Protein AF-A0A7S1V640-F1 (afdb_monomer)

Sequence (266 aa):
PGSRADYLVTCQEIGEHEIRSVPTSSSSLLGGHVSLPLDTRVVSLDVTETAAADAVLAVDLPARPPHMREAPADVIDGGTIAMASQAMSINGATFGGANSTLFNLSANTTTSFVATGLDSSAHPLHIHVSHMYVADVDSPDADEAEMLLRETGLIRGSWRDTIPVASALPVTIYLNPTQFAGRYVAHCHVSQHADRGMQGIVRVDGEDIELPLAPATIERGVCVASPTGESPTVDEGDAAGTLVRSPLLTILCCFVTLLMVNVSAA

Secondary structure (DSSP, 8-state):
------EE----SSEEEEEEPPPPTTGGGGTS---S-S--EEEEEEE-SPPPTT------PPPPPGGGTS---SPEEEEEEEEETTTTEETTBPP-STT-EEEEEETT--EEEEEEESSSS-EEEEESSSPEEEEEE--SSHHHHHHHHHHHT--TT-EESEEEEBTTB-EEEEE---S--EEEEEEESSHHHHHTT-EEEEEEES---------S----------SS------------------------------EE-PPPP-

Solvent-accessible surface area (backbone atoms only — not comparable to full-atom values): 16279 Å² total; per-residue (Å²): 80,83,64,85,84,46,72,45,77,85,75,84,62,66,43,81,45,71,46,60,45,69,66,60,100,53,52,34,54,61,46,35,90,68,87,61,74,51,65,39,82,75,43,81,44,81,32,88,68,64,77,67,96,77,74,70,82,83,74,83,70,80,77,60,59,80,95,62,63,60,82,85,61,82,70,40,86,65,52,68,46,38,37,33,77,93,71,19,11,42,70,84,38,53,43,81,54,100,79,32,64,75,53,77,46,47,44,72,38,30,33,31,31,42,31,27,18,77,37,73,44,12,43,16,44,29,40,49,101,42,54,31,35,31,65,44,56,70,50,100,42,69,69,56,30,54,50,52,29,63,77,65,70,54,51,74,78,36,76,36,51,38,46,66,15,11,53,92,37,32,31,34,30,35,38,53,37,62,53,60,44,45,80,32,51,35,29,32,47,47,60,75,43,27,78,64,11,16,26,31,27,38,37,29,48,66,69,58,54,82,67,74,73,70,63,91,67,74,71,75,80,73,85,74,79,70,94,54,100,64,79,82,79,82,70,94,72,81,98,70,91,78,92,84,89,86,84,88,85,90,86,87,87,85,91,83,74,74,43,80,60,91,80,81,87,132

pLDDT: mean 76.28, std 23.78, range [25.33, 98.12]

Radius of gyration: 22.83 Å; Cα contacts (8 Å, |Δi|>4): 476; chains: 1; bounding box: 49×60×56 Å

Organism: NCBI:txid1486929

Structure (mmCIF, N/CA/C/O backbone):
data_AF-A0A7S1V640-F1
#
_entry.id   AF-A0A7S1V640-F1
#
loop_
_atom_site.group_PDB
_atom_site.id
_atom_site.type_symbol
_atom_site.label_atom_id
_atom_site.label_alt_id
_atom_site.label_comp_id
_atom_site.label_asym_id
_atom_site.label_entity_id
_atom_site.label_seq_id
_atom_site.pdbx_PDB_ins_code
_atom_site.Cartn_x
_atom_site.Cartn_y
_atom_site.Cartn_z
_atom_site.occupancy
_atom_site.B_iso_or_equiv
_atom_site.auth_seq_id
_atom_site.auth_comp_id
_atom_site.auth_asym_id
_atom_site.auth_atom_id
_atom_site.pdbx_PDB_model_num
ATOM 1 N N . PRO A 1 1 ? -8.907 2.809 0.112 1.00 82.44 1 PRO A N 1
ATOM 2 C CA . PRO A 1 1 ? -9.447 1.586 -0.533 1.00 82.44 1 PRO A CA 1
ATOM 3 C C . PRO A 1 1 ? -8.387 0.482 -0.570 1.00 82.44 1 PRO A C 1
ATOM 5 O O . PRO A 1 1 ? -7.221 0.832 -0.701 1.00 82.44 1 PRO A O 1
ATOM 8 N N . GLY A 1 2 ? -8.766 -0.797 -0.467 1.00 83.75 2 GLY A N 1
ATOM 9 C CA . GLY A 1 2 ? -7.846 -1.940 -0.628 1.00 83.75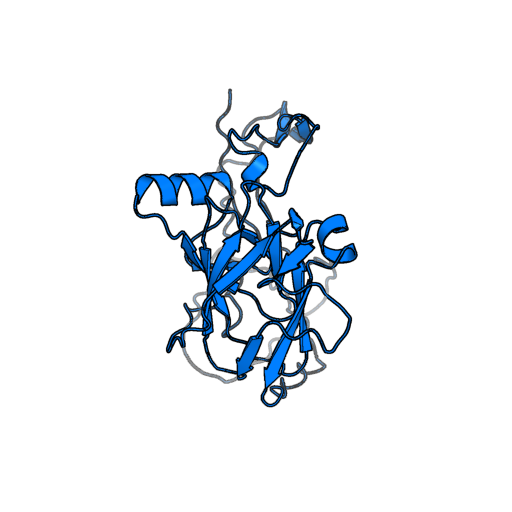 2 GLY A CA 1
ATOM 10 C C . GLY A 1 2 ? -7.201 -2.463 0.656 1.00 83.75 2 GLY A C 1
ATOM 11 O O . GLY A 1 2 ? -6.922 -3.652 0.756 1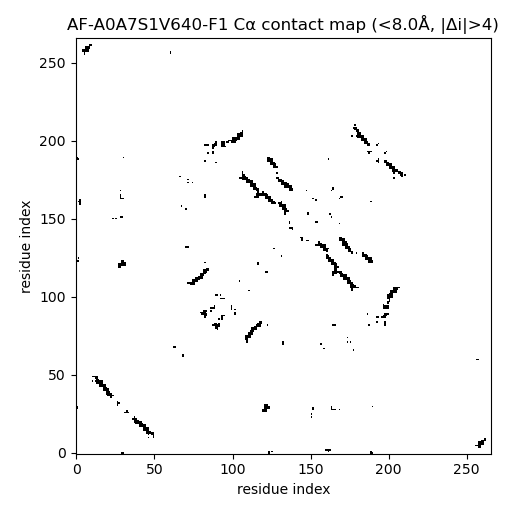.00 83.75 2 GLY A O 1
ATOM 12 N N . SER A 1 3 ? -7.045 -1.616 1.675 1.00 86.44 3 SER A N 1
ATOM 13 C CA . SER A 1 3 ? -6.532 -2.040 2.979 1.00 86.44 3 SER A CA 1
ATOM 14 C C . SER A 1 3 ? -7.506 -2.960 3.717 1.00 86.44 3 SER A C 1
ATOM 16 O O . SER A 1 3 ? -8.726 -2.878 3.556 1.00 86.44 3 SER A O 1
ATOM 18 N N . ARG A 1 4 ? -6.945 -3.818 4.570 1.00 87.94 4 ARG A N 1
ATOM 19 C CA . ARG A 1 4 ? -7.675 -4.785 5.390 1.00 87.94 4 ARG A CA 1
ATOM 20 C C . ARG A 1 4 ? -7.243 -4.628 6.841 1.00 87.94 4 ARG A C 1
ATOM 22 O O . ARG A 1 4 ? -6.079 -4.339 7.126 1.00 87.94 4 ARG A O 1
ATOM 29 N N . ALA A 1 5 ? -8.194 -4.815 7.738 1.00 84.75 5 ALA A N 1
ATOM 30 C CA . ALA A 1 5 ? -7.965 -4.883 9.164 1.00 84.75 5 ALA A CA 1
ATOM 31 C C . ALA A 1 5 ? -9.001 -5.835 9.743 1.00 84.75 5 ALA A C 1
ATOM 33 O O . ALA A 1 5 ? -10.173 -5.787 9.366 1.00 84.75 5 ALA A O 1
ATOM 34 N N . ASP A 1 6 ? -8.542 -6.688 10.641 1.00 84.44 6 ASP A N 1
ATOM 35 C CA . ASP A 1 6 ? -9.414 -7.558 11.399 1.00 84.44 6 ASP A CA 1
ATOM 36 C C . ASP A 1 6 ? -9.550 -6.969 12.804 1.00 84.44 6 ASP A C 1
ATOM 38 O O . ASP A 1 6 ? -8.556 -6.504 13.365 1.00 84.44 6 ASP A O 1
ATOM 42 N N . TYR A 1 7 ? -10.755 -6.975 13.376 1.00 82.38 7 TYR A N 1
ATOM 43 C CA . TYR A 1 7 ? -11.034 -6.313 14.652 1.00 82.38 7 TYR A CA 1
ATOM 44 C C . TYR A 1 7 ? -11.653 -7.248 15.678 1.00 82.38 7 TYR A C 1
ATOM 46 O O . TYR A 1 7 ? -12.569 -8.003 15.358 1.00 82.38 7 TYR A O 1
ATOM 54 N N . LEU A 1 8 ? -11.202 -7.132 16.926 1.00 80.19 8 LEU A N 1
ATOM 55 C CA . LEU A 1 8 ? -11.882 -7.709 18.077 1.00 80.19 8 LEU A CA 1
ATOM 56 C C . LEU A 1 8 ? -12.557 -6.584 18.837 1.00 80.19 8 LEU A C 1
ATOM 58 O O . LEU A 1 8 ? -11.914 -5.583 19.160 1.00 80.19 8 LEU A O 1
ATOM 62 N N . VAL A 1 9 ? -13.826 -6.779 19.161 1.00 80.38 9 VAL A N 1
ATOM 63 C CA . VAL A 1 9 ? -14.609 -5.803 19.911 1.00 80.38 9 VAL A CA 1
ATOM 64 C C . VAL A 1 9 ? -15.146 -6.485 21.157 1.00 80.38 9 VAL A C 1
ATOM 66 O O . VAL A 1 9 ? -15.813 -7.515 21.070 1.00 80.38 9 VAL A O 1
ATOM 69 N N . THR A 1 10 ? -14.857 -5.902 22.317 1.00 79.62 10 THR A N 1
ATOM 70 C CA . THR A 1 10 ? -15.416 -6.338 23.598 1.00 79.62 10 THR A CA 1
ATOM 71 C C . THR A 1 10 ? -16.657 -5.509 23.898 1.00 79.62 10 THR A C 1
ATOM 73 O O . THR A 1 10 ? -16.578 -4.286 23.973 1.00 79.62 10 THR A O 1
ATOM 76 N N . CYS A 1 11 ? -17.796 -6.171 24.095 1.00 82.25 11 CYS A N 1
ATOM 77 C CA . CYS A 1 11 ? -19.047 -5.521 24.477 1.00 82.25 11 CYS A CA 1
ATOM 78 C C . CYS A 1 11 ? -19.251 -5.660 25.990 1.00 82.25 11 CYS A C 1
ATOM 80 O O . CYS A 1 11 ? -19.467 -6.767 26.479 1.00 82.25 11 CYS A O 1
ATOM 82 N N . GLN A 1 12 ? -19.139 -4.558 26.735 1.00 81.50 12 GLN A N 1
ATOM 83 C CA . GLN A 1 12 ? -19.203 -4.575 28.205 1.00 81.50 12 GLN A CA 1
ATOM 84 C C . GLN A 1 12 ? -20.606 -4.314 28.768 1.00 81.50 12 GLN A C 1
ATOM 86 O O . GLN A 1 12 ? -20.851 -4.589 29.940 1.00 81.50 12 GLN A O 1
ATOM 91 N N . GLU A 1 13 ? -21.528 -3.809 27.948 1.00 85.44 13 GLU A N 1
ATOM 92 C CA . GLU A 1 13 ? -22.864 -3.394 28.375 1.00 85.44 13 GLU A CA 1
ATOM 93 C C . GLU A 1 13 ? -23.942 -4.065 27.520 1.00 85.44 13 GLU A C 1
ATOM 95 O O . GLU A 1 13 ? -23.797 -4.174 26.302 1.00 85.44 13 GLU A O 1
ATOM 100 N N . ILE A 1 14 ? -25.034 -4.497 28.157 1.00 90.94 14 ILE A N 1
ATOM 101 C CA . ILE A 1 14 ? -26.240 -4.979 27.468 1.00 90.94 14 ILE A CA 1
ATOM 102 C C . ILE A 1 14 ? -26.903 -3.796 26.758 1.00 90.94 14 ILE A C 1
ATOM 104 O O . ILE A 1 14 ? -27.063 -2.731 27.353 1.00 90.94 14 ILE A O 1
ATOM 108 N N . GLY A 1 15 ? -27.338 -3.996 25.518 1.00 91.94 15 GLY A N 1
ATOM 109 C CA . GLY A 1 15 ? -28.052 -3.000 24.728 1.00 91.94 15 GLY A CA 1
ATOM 110 C C . GLY A 1 15 ? -27.652 -2.999 23.257 1.00 91.94 15 GLY A C 1
ATOM 111 O O . GLY A 1 15 ? -26.849 -3.816 22.804 1.00 91.94 15 GLY A O 1
ATOM 112 N N . GLU A 1 16 ? -28.219 -2.051 22.513 1.00 92.44 16 GLU A N 1
ATOM 113 C CA . GLU A 1 16 ? -27.834 -1.804 21.127 1.00 92.44 16 GLU A CA 1
ATOM 114 C C . GLU A 1 16 ? -26.560 -0.956 21.069 1.00 92.44 16 GLU A C 1
ATOM 116 O O . GLU A 1 16 ? -26.507 0.161 21.581 1.00 92.44 16 GLU A O 1
ATOM 121 N N . HIS A 1 17 ? -25.555 -1.477 20.378 1.00 91.44 17 HIS A N 1
ATOM 122 C CA . HIS A 1 17 ? -24.293 -0.816 20.077 1.00 91.44 17 HIS A CA 1
ATOM 123 C C . HIS A 1 17 ? -24.110 -0.704 18.568 1.00 91.44 17 HIS A C 1
ATOM 125 O O . HIS A 1 17 ? -24.743 -1.407 17.773 1.00 91.44 17 HIS A O 1
ATOM 131 N N . GLU A 1 18 ? -23.206 0.169 18.145 1.00 90.50 18 GLU A N 1
ATOM 132 C CA . GLU A 1 18 ? -22.909 0.351 16.732 1.00 90.50 18 GLU A CA 1
ATOM 133 C C . GLU A 1 18 ? -21.428 0.594 16.467 1.00 90.50 18 GLU A C 1
ATOM 135 O O . GLU A 1 18 ? -20.729 1.260 17.227 1.00 90.50 18 GLU A O 1
ATOM 140 N N . ILE A 1 19 ? -20.964 0.080 15.332 1.00 89.00 19 ILE A N 1
ATOM 141 C CA . ILE A 1 19 ? -19.681 0.454 14.745 1.00 89.00 19 ILE A CA 1
ATOM 142 C C . ILE A 1 19 ? -19.981 1.467 13.650 1.00 89.00 19 ILE A C 1
ATOM 144 O O . ILE A 1 19 ? -20.766 1.194 12.735 1.00 89.00 19 ILE A O 1
ATOM 148 N N . ARG A 1 20 ? -19.342 2.632 13.731 1.00 86.00 20 ARG A N 1
ATOM 149 C CA . ARG A 1 20 ? -19.505 3.731 12.778 1.00 86.00 20 ARG A CA 1
ATOM 150 C C . ARG A 1 20 ? -18.220 4.021 12.027 1.00 86.00 20 ARG A C 1
ATOM 152 O O . ARG A 1 20 ? -17.126 3.894 12.571 1.00 86.00 20 ARG A O 1
ATOM 159 N N . SER A 1 21 ? -18.360 4.497 10.795 1.00 82.88 21 SER A N 1
ATOM 160 C CA . SER A 1 21 ? -17.299 5.283 10.175 1.00 82.88 21 SER A CA 1
ATOM 161 C C . SER A 1 21 ? -17.258 6.641 10.868 1.00 82.88 21 SER A C 1
ATOM 163 O O . SER A 1 21 ? -18.305 7.269 10.987 1.00 82.88 21 SER A O 1
ATOM 165 N N . VAL A 1 22 ? -16.091 7.123 11.274 1.00 74.25 22 VAL A N 1
ATOM 166 C CA . VAL A 1 22 ? -15.962 8.476 11.828 1.00 74.25 22 VAL A CA 1
ATOM 167 C C . VAL A 1 22 ? -15.677 9.496 10.726 1.00 74.25 22 VAL A C 1
ATOM 169 O O . VAL A 1 22 ? -15.010 9.151 9.743 1.00 74.25 22 VAL A O 1
ATOM 172 N N . PRO A 1 23 ? -16.138 10.749 10.874 1.00 66.25 23 PRO A N 1
ATOM 1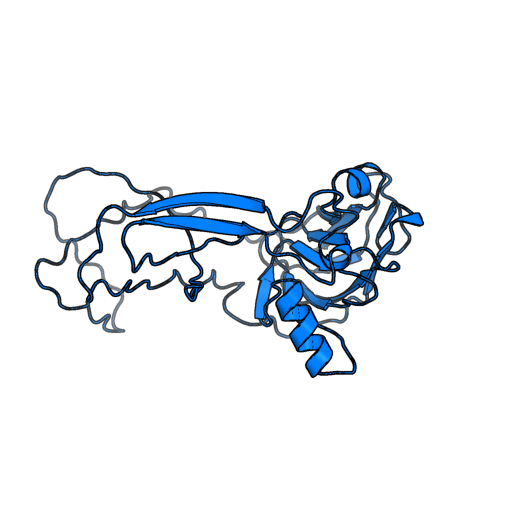73 C CA . PRO A 1 23 ? -15.698 11.830 10.009 1.00 66.25 23 PRO A CA 1
ATOM 174 C C . PRO A 1 23 ? -14.201 12.021 10.177 1.00 66.25 23 PRO A C 1
ATOM 176 O O . PRO A 1 23 ? -13.708 12.154 11.294 1.00 66.25 23 PRO A O 1
ATOM 179 N N . THR A 1 24 ? -13.479 12.056 9.061 1.00 61.69 24 THR A N 1
ATOM 180 C CA . THR A 1 24 ? -12.111 12.570 9.060 1.00 61.69 24 THR A CA 1
ATOM 181 C C . THR A 1 24 ? -12.106 14.010 8.553 1.00 61.69 24 THR A C 1
ATOM 183 O O . THR A 1 24 ? -12.763 14.339 7.559 1.00 61.69 24 THR A O 1
ATOM 186 N N . SER A 1 25 ? -11.333 14.863 9.226 1.00 56.53 25 SER A N 1
ATOM 187 C CA . SER A 1 25 ? -10.924 16.195 8.760 1.00 56.53 25 SER A CA 1
ATOM 188 C C . SER A 1 25 ? -10.223 16.150 7.400 1.00 56.53 25 SER A C 1
ATOM 190 O O . SER A 1 25 ? -10.215 17.144 6.676 1.00 56.53 25 SER A O 1
ATOM 192 N N . SER A 1 26 ? -9.674 14.994 7.031 1.00 61.50 26 SER A N 1
ATOM 193 C CA . SER A 1 26 ? -8.805 14.781 5.883 1.00 61.50 26 SER A CA 1
ATOM 194 C C . SER A 1 26 ? -9.349 13.708 4.935 1.00 61.50 26 SER A C 1
ATOM 196 O O . SER A 1 26 ? -8.642 12.806 4.499 1.00 61.50 26 SER A O 1
ATOM 198 N N . SER A 1 27 ? -10.625 13.814 4.543 1.00 60.25 27 SER A N 1
ATOM 199 C CA . SER A 1 27 ? -11.246 12.918 3.539 1.00 60.25 27 SER A CA 1
ATOM 200 C C . SER A 1 27 ? -10.427 12.766 2.244 1.00 60.25 27 SER A C 1
ATOM 202 O O . SER A 1 27 ? -10.469 11.717 1.598 1.00 60.25 27 SER A O 1
ATOM 204 N N . SER A 1 28 ? -9.627 13.777 1.892 1.00 67.31 28 SER A N 1
ATOM 205 C CA . SER A 1 28 ? -8.676 13.712 0.786 1.00 67.31 28 SER A CA 1
ATOM 206 C C . SER A 1 28 ? -7.580 12.666 1.009 1.00 67.31 28 SER A C 1
ATOM 208 O O . SER A 1 28 ? -7.240 11.974 0.057 1.00 67.31 28 SER A O 1
ATOM 210 N N . LEU A 1 29 ? -7.094 12.463 2.238 1.00 69.56 29 LEU A N 1
ATOM 211 C CA . LEU A 1 29 ? -6.040 11.499 2.587 1.00 69.56 29 LEU A CA 1
ATOM 212 C C . LEU A 1 29 ? -6.486 10.025 2.532 1.00 69.56 29 LEU A C 1
ATOM 214 O O . LEU A 1 29 ? -5.647 9.130 2.607 1.00 69.56 29 LEU A O 1
ATOM 218 N N . LEU A 1 30 ? -7.780 9.745 2.343 1.00 66.69 30 LEU A N 1
ATOM 219 C CA . LEU A 1 30 ? -8.323 8.378 2.303 1.00 66.69 30 LEU A CA 1
ATOM 220 C C . LEU A 1 30 ? -8.690 7.864 0.901 1.00 66.69 30 LEU A C 1
ATOM 222 O O . LEU A 1 30 ? -9.231 6.760 0.773 1.00 66.69 30 LEU A O 1
ATOM 226 N N . GLY A 1 31 ? -8.372 8.602 -0.164 1.00 58.25 31 GLY A N 1
ATOM 227 C CA . GLY A 1 31 ? -8.506 8.088 -1.533 1.00 58.25 31 GLY A CA 1
ATOM 228 C C . GLY A 1 31 ? -9.516 8.802 -2.427 1.00 58.25 31 GLY A C 1
ATOM 229 O O . GLY A 1 31 ? -9.936 8.220 -3.426 1.00 58.25 31 GLY A O 1
ATOM 230 N N . GLY A 1 32 ? -9.927 10.026 -2.086 1.00 58.84 32 GLY A N 1
ATOM 231 C CA . GLY A 1 32 ? -10.695 10.895 -2.982 1.00 58.84 32 GLY A CA 1
ATOM 232 C C . GLY A 1 32 ? -12.087 11.280 -2.485 1.00 58.84 32 GLY A C 1
ATOM 233 O O . GLY A 1 32 ? -12.523 10.869 -1.418 1.00 58.84 32 GLY A O 1
ATOM 234 N N . HIS A 1 33 ? -12.750 12.118 -3.290 1.00 52.66 33 HIS A N 1
ATOM 235 C CA . HIS A 1 33 ? -14.008 12.841 -3.060 1.00 52.66 33 HIS A CA 1
ATOM 236 C C . HIS A 1 33 ? -15.171 11.986 -2.529 1.00 52.66 33 HIS A C 1
ATOM 238 O O . HIS A 1 33 ? -16.115 11.670 -3.256 1.00 52.66 33 HIS A O 1
ATOM 244 N N . VAL A 1 34 ? -15.145 11.628 -1.249 1.00 50.16 34 VAL A N 1
ATOM 245 C CA . VAL A 1 34 ? -16.266 10.936 -0.624 1.00 50.16 34 VAL A CA 1
ATOM 246 C C . VAL A 1 34 ? -17.402 11.949 -0.467 1.00 50.16 34 VAL A C 1
ATOM 248 O O . VAL A 1 34 ? -17.379 12.807 0.406 1.00 50.16 34 VAL A O 1
ATOM 251 N N . SER A 1 35 ? -18.392 11.886 -1.360 1.00 48.25 35 SER A N 1
ATOM 252 C CA . SER A 1 35 ? -19.663 12.618 -1.212 1.00 48.25 35 SER A CA 1
ATOM 253 C C . SER A 1 35 ? -20.588 11.950 -0.187 1.00 48.25 35 SER A C 1
ATOM 255 O O . SER A 1 35 ? -21.662 12.469 0.107 1.00 48.25 35 SER A O 1
ATOM 257 N N . LEU A 1 36 ? -20.201 10.772 0.313 1.00 52.28 36 LEU A N 1
ATOM 258 C CA . LEU A 1 36 ? -20.892 10.094 1.399 1.00 52.28 36 LEU A CA 1
ATOM 259 C C . LEU A 1 36 ? -20.429 10.700 2.727 1.00 52.28 36 LEU A C 1
ATOM 261 O O . LEU A 1 36 ? -19.222 10.887 2.907 1.00 52.28 36 LEU A O 1
ATOM 265 N N . PRO A 1 37 ? -21.349 10.981 3.664 1.00 53.38 37 PRO A N 1
ATOM 266 C CA . PRO A 1 37 ? -20.963 11.372 5.005 1.00 53.38 37 PRO A CA 1
ATOM 267 C C . PRO A 1 37 ? -20.126 10.245 5.609 1.00 53.38 37 PRO A C 1
ATOM 269 O O . PRO A 1 37 ? -20.610 9.128 5.801 1.00 53.38 37 PRO A O 1
ATOM 272 N N . LEU A 1 38 ? -18.863 10.544 5.898 1.00 65.31 38 LEU A N 1
ATOM 273 C CA . LEU A 1 38 ? -18.073 9.785 6.853 1.00 65.31 38 LEU A CA 1
ATOM 274 C C . LEU A 1 38 ? -18.684 10.080 8.228 1.00 65.31 38 LEU A C 1
ATOM 276 O O . LEU A 1 38 ? -18.272 11.005 8.896 1.00 65.31 38 LEU A O 1
ATOM 280 N N . ASP A 1 39 ? -19.793 9.425 8.541 1.00 74.25 39 ASP A N 1
ATOM 281 C CA . ASP A 1 39 ? -20.487 9.374 9.839 1.00 74.25 39 ASP A CA 1
ATOM 282 C C . ASP A 1 39 ? -21.714 8.476 9.652 1.00 74.25 39 ASP A C 1
ATOM 284 O O . ASP A 1 39 ? -22.873 8.883 9.765 1.00 74.25 39 ASP A O 1
ATOM 288 N N . THR A 1 40 ? -21.463 7.251 9.199 1.00 81.88 40 THR A N 1
ATOM 289 C CA . THR A 1 40 ? -22.515 6.283 8.944 1.00 81.88 40 THR A CA 1
ATOM 290 C C . THR A 1 40 ? -22.315 5.054 9.801 1.00 81.88 40 THR A C 1
ATOM 292 O O . THR A 1 40 ? -21.192 4.615 10.066 1.00 81.88 40 THR A O 1
ATOM 295 N N . ARG A 1 41 ? -23.438 4.493 10.234 1.00 87.81 41 ARG A N 1
ATOM 296 C CA . ARG A 1 41 ? -23.475 3.213 10.920 1.00 87.81 41 ARG A CA 1
ATOM 297 C C . ARG A 1 41 ? -23.105 2.112 9.938 1.00 87.81 41 ARG A C 1
ATOM 299 O O . ARG A 1 41 ? -23.783 1.922 8.932 1.00 87.81 41 ARG A O 1
ATOM 306 N N . VAL A 1 42 ? -22.040 1.387 10.257 1.00 88.44 42 VAL A N 1
ATOM 307 C CA . VAL A 1 42 ? -21.514 0.279 9.455 1.00 88.44 42 VAL A CA 1
ATOM 308 C C . VAL A 1 42 ? -22.080 -1.048 9.954 1.00 88.44 42 VAL A C 1
ATOM 310 O O . VAL A 1 42 ? -22.497 -1.877 9.151 1.00 88.44 42 VAL A O 1
ATOM 313 N N . VAL A 1 43 ? -22.132 -1.236 11.276 1.00 91.00 43 VAL A N 1
ATOM 314 C CA . VAL A 1 43 ? -22.637 -2.455 11.927 1.00 91.00 43 VAL A CA 1
ATOM 315 C C . VAL A 1 43 ? -23.495 -2.068 13.130 1.00 91.00 43 VAL A C 1
ATOM 317 O O . VAL A 1 43 ? -23.144 -1.142 13.857 1.00 91.00 43 VAL A O 1
ATOM 320 N N . SER A 1 44 ? -24.597 -2.787 13.346 1.00 91.56 44 SER A N 1
ATOM 321 C CA . SER A 1 44 ? -25.374 -2.772 14.593 1.00 91.56 44 SER A CA 1
ATOM 322 C C . SER A 1 44 ? -25.141 -4.077 15.347 1.00 91.56 44 SER A C 1
ATOM 324 O O . SER A 1 44 ? -25.139 -5.144 14.733 1.00 91.56 44 SER A O 1
ATOM 326 N N . LEU A 1 45 ? -24.951 -3.985 16.658 1.00 90.50 45 LEU A N 1
ATOM 327 C CA . LEU A 1 45 ? -24.699 -5.095 17.571 1.00 90.50 45 LEU A CA 1
ATOM 328 C C . LEU A 1 45 ? -25.753 -5.039 18.680 1.00 90.50 45 LEU A C 1
ATOM 330 O O . LEU A 1 45 ? -25.828 -4.041 19.383 1.00 90.50 45 LEU A O 1
ATOM 334 N N . ASP A 1 46 ? -26.558 -6.085 18.842 1.00 92.81 46 ASP A N 1
ATOM 335 C CA . ASP A 1 46 ? -27.506 -6.194 19.959 1.00 92.81 46 ASP A CA 1
ATOM 336 C C . ASP A 1 46 ? -26.927 -7.144 21.011 1.00 92.81 46 ASP A C 1
ATOM 338 O O . ASP A 1 46 ? -26.812 -8.355 20.793 1.00 92.81 46 ASP A O 1
ATOM 342 N N . VAL A 1 47 ? -26.474 -6.575 22.125 1.00 90.75 47 VAL A N 1
ATOM 343 C CA . VAL A 1 47 ? -25.802 -7.293 23.207 1.00 90.75 47 VAL A CA 1
ATOM 344 C C . VAL A 1 47 ? -26.853 -7.640 24.245 1.00 90.75 47 VAL A C 1
ATOM 346 O O . VAL A 1 47 ? -27.319 -6.780 24.983 1.00 90.75 47 VAL A O 1
ATOM 349 N N . THR A 1 48 ? -27.236 -8.910 24.304 1.00 89.38 48 THR A N 1
ATOM 350 C CA . THR A 1 48 ? -28.351 -9.374 25.146 1.00 89.38 48 THR A CA 1
ATOM 351 C C . THR A 1 48 ? -27.909 -9.872 26.522 1.00 89.38 48 THR A C 1
ATOM 353 O O . THR A 1 48 ? -28.711 -9.909 27.454 1.00 89.38 48 THR A O 1
ATOM 356 N N . GLU A 1 49 ? -26.629 -10.206 26.672 1.00 81.50 49 GLU A N 1
ATOM 357 C CA . GLU A 1 49 ? -26.016 -10.661 27.916 1.00 81.50 49 GLU A CA 1
ATOM 358 C C . GLU A 1 49 ? -24.547 -10.226 27.986 1.00 81.50 49 GLU A C 1
ATOM 360 O O . GLU A 1 49 ? -23.886 -10.054 26.961 1.00 81.50 49 GLU A O 1
ATOM 365 N N . THR A 1 50 ? -24.027 -10.046 29.200 1.00 71.62 50 THR A N 1
ATOM 366 C CA . THR A 1 50 ? -22.599 -9.814 29.434 1.00 71.62 50 THR A CA 1
ATOM 367 C C . THR A 1 50 ? -21.916 -11.113 29.840 1.00 71.62 50 THR A C 1
ATOM 369 O O . THR A 1 50 ? -22.386 -11.841 30.717 1.00 71.62 50 THR A O 1
ATOM 372 N N . ALA A 1 51 ? -20.777 -11.408 29.212 1.00 65.50 51 ALA A N 1
ATOM 373 C CA . ALA A 1 51 ? -19.902 -12.479 29.672 1.00 65.50 51 ALA A CA 1
ATOM 374 C C . ALA A 1 51 ? -19.303 -12.129 31.049 1.00 65.50 51 ALA A C 1
ATOM 376 O O . ALA A 1 51 ? -19.141 -10.955 31.390 1.00 65.50 51 ALA A O 1
ATOM 377 N N . ALA A 1 52 ? -18.962 -13.149 31.845 1.00 61.59 52 ALA A N 1
ATOM 378 C CA . ALA A 1 52 ? -18.304 -12.959 33.138 1.00 61.59 52 ALA A CA 1
ATOM 379 C C . ALA A 1 52 ? -16.990 -12.164 32.986 1.00 61.59 52 ALA A C 1
ATOM 381 O O . ALA A 1 52 ? -16.257 -12.354 32.016 1.00 61.59 52 ALA A O 1
ATOM 382 N N . ALA A 1 53 ? -16.691 -11.307 33.971 1.00 58.59 53 ALA A N 1
ATOM 383 C CA . ALA A 1 53 ? -15.607 -10.313 33.959 1.00 58.59 53 ALA A CA 1
ATOM 384 C C . ALA A 1 53 ? -14.185 -10.864 33.697 1.00 58.59 53 ALA A C 1
ATOM 386 O O . ALA A 1 53 ? -13.282 -10.087 33.401 1.00 58.59 53 ALA A O 1
ATOM 387 N N . ASP A 1 54 ? -14.003 -12.186 33.756 1.00 56.59 54 ASP A N 1
ATOM 388 C CA . ASP A 1 54 ? -12.710 -12.867 33.636 1.00 56.59 54 ASP A CA 1
ATOM 389 C C . ASP A 1 54 ? -12.473 -13.531 32.269 1.00 56.59 54 ASP A C 1
ATOM 391 O O . ASP A 1 54 ? -11.530 -14.309 32.116 1.00 56.59 54 ASP A O 1
ATOM 395 N N . ALA A 1 55 ? -13.290 -13.241 31.249 1.00 56.59 55 ALA A N 1
ATOM 396 C CA . ALA A 1 55 ? -13.004 -13.658 29.875 1.00 56.59 55 ALA A CA 1
ATOM 397 C C . ALA A 1 55 ? -11.829 -12.844 29.297 1.00 56.59 55 ALA A C 1
ATOM 399 O O . ALA A 1 55 ? -11.988 -12.006 28.410 1.00 56.59 55 ALA A O 1
ATOM 400 N N . VAL A 1 56 ? -10.624 -13.079 29.818 1.00 60.06 56 VAL A N 1
ATOM 401 C CA . VAL A 1 56 ? -9.386 -12.615 29.200 1.00 60.06 56 VAL A CA 1
ATOM 402 C C . VAL A 1 56 ? -9.262 -13.356 27.879 1.00 60.06 56 VAL A C 1
ATOM 404 O O . VAL A 1 56 ? -9.065 -14.571 27.843 1.00 60.06 56 VAL A O 1
ATOM 407 N N . LEU A 1 57 ? -9.381 -12.621 26.777 1.00 62.44 57 LEU A N 1
ATOM 408 C CA . LEU A 1 57 ? -8.983 -13.118 25.469 1.00 62.44 57 LEU A CA 1
ATOM 409 C C . LEU A 1 57 ? -7.458 -13.274 25.471 1.00 62.44 57 LEU A C 1
ATOM 411 O O . LEU A 1 57 ? -6.721 -12.363 25.100 1.00 62.44 57 LEU A O 1
ATOM 415 N N . ALA A 1 58 ? -6.991 -14.435 25.927 1.00 60.03 58 ALA A N 1
ATOM 416 C CA . ALA A 1 58 ? -5.625 -14.894 25.733 1.00 60.03 58 ALA A CA 1
ATOM 417 C C . ALA A 1 58 ? -5.447 -15.208 24.242 1.00 60.03 58 ALA A C 1
ATOM 419 O O . ALA A 1 58 ? -5.596 -16.345 23.801 1.00 60.03 58 ALA A O 1
ATOM 420 N N . VAL A 1 59 ? -5.238 -14.167 23.437 1.00 64.94 59 VAL A N 1
ATOM 421 C CA . VAL A 1 59 ? -4.946 -14.319 22.014 1.00 64.94 59 VAL A CA 1
ATOM 422 C C . VAL A 1 59 ? -3.437 -14.304 21.852 1.00 64.94 59 VAL A C 1
ATOM 424 O O . VAL A 1 59 ? -2.830 -13.246 21.702 1.00 64.94 59 VAL A O 1
ATOM 427 N N . ASP A 1 60 ? -2.841 -15.492 21.841 1.00 72.12 60 ASP A N 1
ATOM 428 C CA . ASP A 1 60 ? -1.538 -15.667 21.211 1.00 72.12 60 ASP A CA 1
ATOM 429 C C . ASP A 1 60 ? -1.746 -15.543 19.698 1.00 72.12 60 ASP A C 1
ATOM 431 O O . ASP A 1 60 ? -2.223 -16.462 19.026 1.00 72.12 60 ASP A O 1
ATOM 435 N N . LEU A 1 61 ? -1.459 -14.357 19.155 1.00 73.56 61 LEU A N 1
ATOM 436 C CA . LEU A 1 61 ? -1.492 -14.146 17.712 1.00 73.56 61 LEU A CA 1
ATOM 437 C C . LEU A 1 61 ? -0.424 -15.029 17.050 1.00 73.56 61 LEU A C 1
ATOM 439 O O . LEU A 1 61 ? 0.692 -15.135 17.569 1.00 73.56 61 LEU A O 1
ATOM 443 N N . PRO A 1 62 ? -0.717 -15.632 15.883 1.00 78.38 62 PRO A N 1
ATOM 444 C CA . PRO A 1 62 ? 0.288 -16.393 15.164 1.00 78.38 62 PRO A CA 1
ATOM 445 C C . PRO A 1 62 ? 1.486 -15.496 14.851 1.00 78.38 62 PRO A C 1
ATOM 447 O O . PRO A 1 62 ? 1.338 -14.350 14.416 1.00 78.38 62 PRO A O 1
ATOM 450 N N . ALA A 1 63 ? 2.690 -16.032 15.052 1.00 82.31 63 ALA A N 1
ATOM 451 C CA . ALA A 1 63 ? 3.904 -15.332 14.672 1.00 82.31 63 ALA A CA 1
ATOM 452 C C . ALA A 1 63 ? 3.876 -15.019 13.169 1.00 82.31 63 ALA A C 1
ATOM 454 O O . ALA A 1 63 ? 3.457 -15.845 12.352 1.00 82.31 63 ALA A O 1
ATOM 455 N N . ARG A 1 64 ? 4.376 -13.837 12.792 1.00 84.44 64 ARG A N 1
ATOM 456 C CA . ARG A 1 64 ? 4.524 -13.473 11.378 1.00 84.44 64 ARG A CA 1
ATOM 457 C C . ARG A 1 64 ? 5.376 -14.527 10.648 1.00 84.44 64 ARG A C 1
ATOM 459 O O . ARG A 1 64 ? 6.288 -15.107 11.261 1.00 84.44 64 ARG A O 1
ATOM 466 N N . PRO A 1 65 ? 5.131 -14.763 9.345 1.00 84.44 65 PRO A N 1
ATOM 467 C CA . PRO A 1 65 ? 6.039 -15.551 8.519 1.00 84.44 65 PRO A CA 1
ATOM 468 C C . PRO A 1 65 ? 7.479 -15.035 8.661 1.00 84.44 65 PRO A C 1
ATOM 470 O O . PRO A 1 65 ? 7.648 -13.823 8.799 1.00 84.44 65 PRO A O 1
ATOM 473 N N . PRO A 1 66 ? 8.514 -15.898 8.614 1.00 83.88 66 PRO A N 1
ATOM 474 C CA . PRO A 1 66 ? 9.901 -15.492 8.861 1.00 83.88 66 PRO A CA 1
ATOM 475 C C . PRO A 1 66 ? 10.342 -14.240 8.091 1.00 83.88 66 PRO A C 1
ATOM 477 O O . PRO A 1 66 ? 10.913 -13.334 8.687 1.00 83.88 66 PRO A O 1
ATOM 480 N N . HIS A 1 67 ? 9.966 -14.133 6.813 1.00 81.25 67 HIS A N 1
ATOM 481 C CA . HIS A 1 67 ? 10.291 -12.997 5.941 1.00 81.25 67 HIS A CA 1
ATOM 482 C C . HIS A 1 67 ? 9.589 -11.669 6.306 1.00 81.25 67 HIS A C 1
ATOM 484 O O . HIS A 1 67 ? 9.843 -10.657 5.665 1.00 81.25 67 HIS A O 1
ATOM 490 N N . MET A 1 68 ? 8.706 -11.659 7.312 1.00 88.44 68 MET A N 1
ATOM 491 C CA . MET A 1 68 ? 7.974 -10.477 7.794 1.00 88.44 68 MET A CA 1
ATOM 492 C C . MET A 1 68 ? 8.105 -10.265 9.311 1.00 88.44 68 MET A C 1
ATOM 494 O O . MET A 1 68 ? 7.421 -9.408 9.883 1.00 88.44 68 MET A O 1
ATOM 498 N N . ARG A 1 69 ? 8.928 -11.060 10.006 1.00 85.88 69 ARG A N 1
ATOM 499 C CA . ARG A 1 69 ? 9.093 -10.938 11.466 1.00 85.88 69 ARG A CA 1
ATOM 500 C C . ARG A 1 69 ? 9.826 -9.666 11.854 1.00 85.88 69 ARG A C 1
ATOM 502 O O . ARG A 1 69 ? 9.420 -9.007 12.805 1.00 85.88 69 ARG A O 1
ATOM 509 N N . GLU A 1 70 ? 10.858 -9.330 11.099 1.00 85.88 70 GLU A N 1
ATOM 510 C CA . GLU A 1 70 ? 11.764 -8.230 11.403 1.00 85.88 70 GLU A CA 1
ATOM 511 C C . GLU A 1 70 ? 11.654 -7.119 10.362 1.00 85.88 70 GLU A C 1
ATOM 513 O O . GLU A 1 70 ? 11.115 -7.311 9.267 1.00 85.88 70 GLU A O 1
ATOM 518 N N . ALA A 1 71 ? 12.157 -5.942 10.732 1.00 86.44 71 ALA A N 1
ATOM 519 C CA . ALA A 1 71 ? 12.358 -4.865 9.782 1.00 86.44 71 ALA A CA 1
ATOM 520 C C . ALA A 1 71 ? 13.403 -5.305 8.743 1.00 86.44 71 ALA A C 1
ATOM 522 O O . ALA A 1 71 ? 14.461 -5.806 9.131 1.00 86.44 71 ALA A O 1
ATOM 523 N N . PRO A 1 72 ? 13.148 -5.110 7.441 1.00 88.56 72 PRO A N 1
ATOM 524 C CA . PRO A 1 72 ? 14.153 -5.363 6.420 1.00 88.56 72 PRO A CA 1
ATOM 525 C C . PRO A 1 72 ? 15.442 -4.560 6.668 1.00 88.56 72 PRO A C 1
ATOM 527 O O . PRO A 1 72 ? 15.385 -3.359 6.937 1.00 88.56 72 PRO A O 1
ATOM 530 N N . ALA A 1 73 ? 16.593 -5.228 6.566 1.00 84.94 73 ALA A N 1
ATOM 531 C CA . ALA A 1 73 ? 17.928 -4.633 6.671 1.00 84.94 73 ALA A CA 1
ATOM 532 C C . ALA A 1 73 ? 18.590 -4.485 5.286 1.00 84.94 73 ALA A C 1
ATOM 534 O O . ALA A 1 73 ? 18.009 -4.902 4.279 1.00 84.94 73 ALA A O 1
ATOM 535 N N . ASP A 1 74 ? 19.792 -3.894 5.250 1.00 87.94 74 ASP A N 1
ATOM 536 C CA . ASP A 1 74 ? 20.631 -3.730 4.048 1.00 87.94 74 ASP A CA 1
ATOM 537 C C . ASP A 1 74 ? 19.885 -3.080 2.875 1.00 87.94 74 ASP A C 1
ATOM 539 O O . ASP A 1 74 ? 19.721 -3.630 1.787 1.00 87.94 74 ASP A O 1
ATOM 543 N N . VAL A 1 75 ? 19.377 -1.883 3.154 1.00 93.69 75 VAL A N 1
ATOM 544 C CA . VAL A 1 75 ? 18.449 -1.155 2.296 1.00 93.69 75 VAL A CA 1
ATOM 545 C C . VAL A 1 75 ? 19.186 -0.442 1.160 1.00 93.69 75 VAL A C 1
A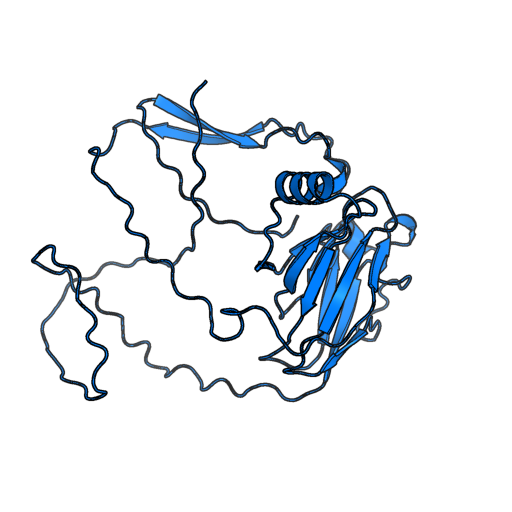TOM 547 O O . VAL A 1 75 ? 20.051 0.401 1.400 1.00 93.69 75 VAL A O 1
ATOM 550 N N . ILE A 1 76 ? 18.792 -0.728 -0.080 1.00 96.19 76 ILE A N 1
ATOM 551 C CA . ILE A 1 76 ? 19.201 0.027 -1.270 1.00 96.19 76 ILE A CA 1
ATOM 552 C C . ILE A 1 76 ? 18.169 1.123 -1.548 1.00 96.19 76 ILE A C 1
ATOM 554 O O . ILE A 1 76 ? 16.969 0.879 -1.455 1.00 96.19 76 ILE A O 1
ATOM 558 N N . ASP A 1 77 ? 18.615 2.324 -1.912 1.00 96.69 77 ASP A N 1
ATOM 559 C CA . ASP A 1 77 ? 17.710 3.395 -2.337 1.00 96.69 77 ASP A CA 1
ATOM 560 C C . ASP A 1 77 ? 17.128 3.107 -3.732 1.00 96.69 77 ASP A C 1
ATOM 562 O O . ASP A 1 77 ? 17.857 2.998 -4.720 1.00 96.69 77 ASP A O 1
ATOM 566 N N . GLY A 1 78 ? 15.806 2.961 -3.801 1.00 96.00 78 GLY A N 1
ATOM 567 C CA . GLY A 1 78 ? 15.025 2.797 -5.026 1.00 96.00 78 GLY A CA 1
ATOM 568 C C . GLY A 1 78 ? 14.423 4.103 -5.548 1.00 96.00 78 GLY A C 1
ATOM 569 O O . GLY A 1 78 ? 13.813 4.111 -6.619 1.00 96.00 78 GLY A O 1
ATOM 570 N N . GLY A 1 79 ? 14.594 5.213 -4.827 1.00 96.94 79 GLY A N 1
ATOM 571 C CA . GLY A 1 79 ? 14.073 6.523 -5.187 1.00 96.94 79 GLY A CA 1
ATOM 572 C C . GLY A 1 79 ? 12.601 6.704 -4.818 1.00 96.94 79 GLY A C 1
ATOM 573 O O . GLY A 1 79 ? 12.167 6.402 -3.708 1.00 96.94 79 GLY A O 1
ATOM 574 N N . THR A 1 80 ? 11.818 7.259 -5.743 1.00 97.69 80 THR A N 1
ATOM 575 C CA . THR A 1 80 ? 10.456 7.731 -5.459 1.00 97.69 80 THR A CA 1
ATOM 576 C C . THR A 1 80 ? 9.412 6.990 -6.288 1.00 97.69 80 THR A C 1
ATOM 578 O O . THR A 1 80 ? 9.592 6.757 -7.486 1.00 97.69 80 THR A O 1
ATOM 581 N N . ILE A 1 81 ? 8.283 6.674 -5.654 1.00 98.00 81 ILE A N 1
ATOM 582 C CA . ILE A 1 81 ? 7.048 6.241 -6.311 1.00 98.00 81 ILE A CA 1
ATOM 583 C C . ILE A 1 81 ? 6.053 7.400 -6.215 1.00 98.00 81 ILE A C 1
ATOM 585 O O . ILE A 1 81 ? 5.442 7.618 -5.175 1.00 98.00 81 ILE A O 1
ATOM 589 N N . ALA A 1 82 ? 5.910 8.164 -7.294 1.00 97.38 82 ALA A N 1
ATOM 590 C CA . ALA A 1 82 ? 5.059 9.346 -7.366 1.00 97.38 82 ALA A CA 1
ATOM 591 C C . ALA A 1 82 ? 3.770 9.056 -8.147 1.00 97.38 82 ALA A C 1
ATOM 593 O O . ALA A 1 82 ? 3.821 8.675 -9.318 1.00 97.38 82 ALA A O 1
ATOM 594 N N . MET A 1 83 ? 2.609 9.273 -7.531 1.00 96.56 83 MET A N 1
ATOM 595 C CA . MET A 1 83 ? 1.295 9.046 -8.148 1.00 96.56 83 MET A CA 1
ATOM 596 C C . MET A 1 83 ? 0.602 10.371 -8.470 1.00 96.56 83 MET A C 1
ATOM 598 O O . MET A 1 83 ? 0.638 11.300 -7.666 1.00 96.56 83 MET A O 1
ATOM 602 N N . ALA A 1 84 ? -0.027 10.476 -9.644 1.00 94.25 84 ALA A N 1
ATOM 603 C CA . ALA A 1 84 ? -0.642 11.728 -10.091 1.00 94.25 84 ALA A CA 1
ATOM 604 C C . ALA A 1 84 ? -1.969 11.507 -10.822 1.00 94.25 84 ALA A C 1
ATOM 606 O O . ALA A 1 84 ? -2.003 10.912 -11.903 1.00 94.25 84 ALA A O 1
ATOM 607 N N . SER A 1 85 ? -3.058 12.050 -10.276 1.00 90.06 85 SER A N 1
ATOM 608 C CA . SER A 1 85 ? -4.415 11.957 -10.834 1.00 90.06 85 SER A CA 1
ATOM 609 C C . SER A 1 85 ? -4.576 12.674 -12.170 1.00 90.06 85 SER A C 1
ATOM 611 O O . SER A 1 85 ? -5.247 12.155 -13.056 1.00 90.06 85 SER A O 1
ATOM 613 N N . GLN A 1 86 ? -3.938 13.833 -12.362 1.00 90.19 86 GLN A N 1
ATOM 614 C CA . GLN A 1 86 ? -4.076 14.602 -13.607 1.00 90.19 86 GLN A CA 1
ATOM 615 C C . GLN A 1 86 ? -3.560 13.832 -14.829 1.00 90.19 86 GLN A C 1
ATOM 617 O O . GLN A 1 86 ? -4.171 13.882 -15.893 1.00 90.19 86 GLN A O 1
ATOM 622 N N . ALA A 1 87 ? -2.455 13.104 -14.663 1.00 92.38 87 ALA A N 1
ATOM 623 C CA . ALA A 1 87 ? -1.850 12.291 -15.714 1.00 92.38 87 ALA A CA 1
ATOM 624 C C . ALA A 1 87 ? -2.298 10.818 -15.676 1.00 92.38 87 ALA A C 1
ATOM 626 O O . ALA A 1 87 ? -1.934 10.054 -16.567 1.00 92.38 87 ALA A O 1
ATOM 627 N N . MET A 1 88 ? -3.075 10.416 -14.658 1.00 95.19 88 MET A N 1
ATOM 628 C CA . MET A 1 88 ? -3.424 9.017 -14.374 1.00 95.19 88 MET A CA 1
ATOM 629 C C . MET A 1 88 ? -2.189 8.113 -14.484 1.00 95.19 88 MET A C 1
ATOM 631 O O . MET A 1 88 ? -2.158 7.167 -15.265 1.00 95.19 88 MET A O 1
ATOM 635 N N . SER A 1 89 ? -1.134 8.466 -13.748 1.00 96.69 89 SER A N 1
ATOM 636 C CA . SER A 1 89 ? 0.210 7.912 -13.951 1.00 96.69 89 SER A CA 1
ATOM 637 C C . SER A 1 89 ? 0.915 7.580 -12.644 1.00 96.69 89 SER A C 1
ATOM 639 O O . SER A 1 89 ? 0.653 8.218 -11.620 1.00 96.69 89 SER A O 1
ATOM 641 N N . ILE A 1 90 ? 1.884 6.669 -12.719 1.00 97.75 90 ILE A N 1
ATOM 642 C CA . ILE A 1 90 ? 2.895 6.444 -11.680 1.00 97.75 90 ILE A CA 1
ATOM 643 C C . ILE A 1 90 ? 4.260 6.800 -12.276 1.00 97.75 90 ILE A C 1
ATOM 645 O O . ILE A 1 90 ? 4.566 6.409 -13.400 1.00 97.75 90 ILE A O 1
ATOM 649 N N . ASN A 1 91 ? 5.066 7.581 -11.557 1.00 96.56 91 ASN A N 1
ATOM 650 C CA . ASN A 1 91 ? 6.362 8.101 -12.013 1.00 96.56 91 ASN A CA 1
ATOM 651 C C . ASN A 1 91 ? 6.283 8.818 -13.375 1.00 96.56 91 ASN A C 1
ATOM 653 O O . ASN A 1 91 ? 7.188 8.730 -14.200 1.00 96.56 91 ASN A O 1
ATOM 657 N N . GLY A 1 92 ? 5.167 9.511 -13.627 1.00 95.00 92 GLY A N 1
ATOM 658 C CA . GLY A 1 92 ? 4.901 10.213 -14.887 1.00 95.00 92 GLY A CA 1
ATOM 659 C C . GLY A 1 92 ? 4.566 9.306 -16.078 1.00 95.00 92 GLY A C 1
ATOM 660 O O . GLY A 1 92 ? 4.307 9.819 -17.164 1.00 95.00 92 GLY A O 1
ATOM 661 N N . ALA A 1 93 ? 4.535 7.982 -15.896 1.00 94.50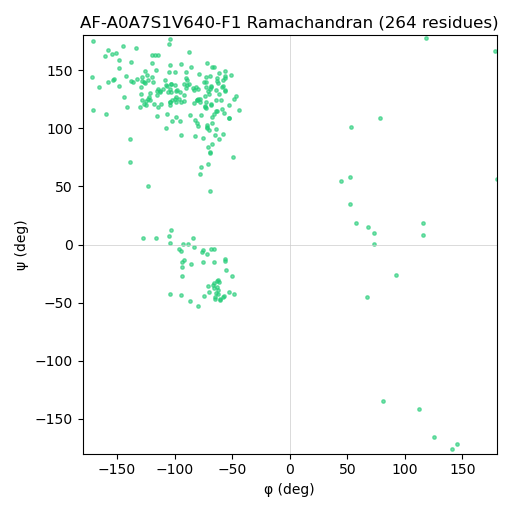 93 ALA A N 1
ATOM 662 C CA . ALA A 1 93 ? 4.180 7.021 -16.932 1.00 94.50 93 ALA A CA 1
ATOM 663 C C . ALA A 1 93 ? 2.750 6.494 -16.747 1.00 94.50 93 ALA A C 1
ATOM 665 O O . ALA A 1 93 ? 2.350 6.067 -15.661 1.00 94.50 93 ALA A O 1
ATOM 666 N N . THR A 1 94 ? 1.983 6.504 -17.834 1.00 96.50 94 THR A N 1
ATOM 667 C CA . THR A 1 94 ? 0.670 5.856 -17.920 1.00 96.50 94 THR A CA 1
ATOM 668 C C . THR A 1 94 ? 0.845 4.423 -18.411 1.00 96.50 94 THR A C 1
ATOM 670 O O . THR A 1 94 ? 1.681 4.139 -19.275 1.00 96.50 94 THR A O 1
ATOM 673 N N . PHE A 1 95 ? 0.040 3.506 -17.888 1.00 97.44 95 PHE A N 1
ATOM 674 C CA . PHE A 1 95 ? 0.079 2.112 -18.300 1.00 97.44 95 PHE A CA 1
ATOM 675 C C . PHE A 1 95 ? -0.314 1.916 -19.765 1.00 97.44 95 PHE A C 1
ATOM 677 O O . PHE A 1 95 ? -1.413 2.271 -20.185 1.00 97.44 95 PHE A O 1
ATOM 684 N N . GLY A 1 96 ? 0.573 1.274 -20.522 1.00 93.56 96 GLY A N 1
ATOM 685 C CA . GLY A 1 96 ? 0.359 0.860 -21.909 1.00 93.56 96 GLY A CA 1
ATOM 686 C C . GLY A 1 96 ? 0.387 -0.658 -22.104 1.00 93.56 96 GLY A C 1
ATOM 687 O O . GLY A 1 96 ? 0.352 -1.125 -23.240 1.00 93.56 96 GLY A O 1
ATOM 688 N N . GLY A 1 97 ? 0.480 -1.437 -21.021 1.00 92.69 97 GLY A N 1
ATOM 689 C CA . GLY A 1 97 ? 0.528 -2.898 -21.048 1.00 92.69 97 GLY A CA 1
ATOM 690 C C . GLY A 1 97 ? 1.739 -3.476 -20.318 1.00 92.69 97 GLY A C 1
ATOM 691 O O . GLY A 1 97 ? 2.444 -2.801 -19.575 1.00 92.69 97 GLY A O 1
ATOM 692 N N . ALA A 1 98 ? 2.010 -4.759 -20.555 1.00 89.75 98 ALA A N 1
ATOM 693 C CA . ALA A 1 98 ? 2.954 -5.550 -19.759 1.00 89.75 98 ALA A CA 1
ATOM 694 C C . ALA A 1 98 ? 4.440 -5.128 -19.841 1.00 89.75 98 ALA A C 1
ATOM 696 O O . ALA A 1 98 ? 5.268 -5.726 -19.156 1.00 89.75 98 ALA A O 1
ATOM 697 N N . ASN A 1 99 ? 4.771 -4.134 -20.672 1.00 91.25 99 ASN A N 1
ATOM 698 C CA . ASN A 1 99 ? 6.112 -3.553 -20.803 1.00 91.25 99 ASN A CA 1
ATOM 699 C C . ASN A 1 99 ? 6.243 -2.180 -20.114 1.00 91.25 99 ASN A C 1
ATOM 701 O O . ASN A 1 99 ? 7.307 -1.569 -20.177 1.00 91.25 99 ASN A O 1
ATOM 705 N N . SER A 1 100 ? 5.184 -1.675 -19.473 1.00 95.00 100 SER A N 1
ATOM 706 C CA . SER A 1 100 ? 5.199 -0.421 -18.710 1.00 95.00 100 SER A CA 1
ATOM 707 C C . SER A 1 100 ? 5.867 -0.613 -17.345 1.00 95.00 100 SER A C 1
ATOM 709 O O . SER A 1 100 ? 5.206 -0.557 -16.309 1.00 95.00 100 SER A O 1
ATOM 711 N N . THR A 1 101 ? 7.170 -0.895 -17.348 1.00 96.62 101 THR A N 1
ATOM 712 C CA . THR A 1 101 ? 7.962 -1.077 -16.126 1.00 96.62 101 THR A CA 1
ATOM 713 C C . THR A 1 101 ? 8.154 0.251 -15.397 1.00 96.62 101 THR A C 1
ATOM 715 O O . THR A 1 101 ? 8.591 1.227 -16.000 1.00 96.62 101 THR A O 1
ATOM 718 N N . LEU A 1 102 ? 7.859 0.269 -14.098 1.00 96.25 102 LEU A N 1
ATOM 719 C CA . LEU A 1 102 ? 8.070 1.413 -13.208 1.00 96.25 102 LEU A CA 1
ATOM 720 C C . LEU A 1 102 ? 9.484 1.412 -12.629 1.00 96.25 102 LEU A C 1
ATOM 722 O O . LEU A 1 102 ? 10.167 2.431 -12.650 1.00 96.25 102 LEU A O 1
ATOM 726 N N . PHE A 1 103 ? 9.909 0.261 -12.111 1.00 95.81 103 PHE A N 1
ATOM 727 C CA . PHE A 1 103 ? 11.224 0.040 -11.519 1.00 95.81 103 PHE A CA 1
ATOM 728 C C . PHE A 1 103 ? 11.540 -1.459 -11.478 1.00 95.81 103 PHE A C 1
ATOM 730 O O . PHE A 1 103 ? 10.651 -2.308 -11.623 1.00 95.81 103 PHE A O 1
ATOM 737 N N . ASN A 1 104 ? 12.826 -1.768 -11.308 1.00 96.25 104 ASN A N 1
ATOM 738 C CA . ASN A 1 104 ? 13.322 -3.131 -11.168 1.00 96.25 104 ASN A CA 1
ATOM 739 C C . ASN A 1 104 ? 13.762 -3.360 -9.720 1.00 96.25 104 ASN A C 1
ATOM 741 O O . ASN A 1 104 ? 14.356 -2.475 -9.109 1.00 96.25 104 ASN A O 1
ATOM 745 N N . LEU A 1 105 ? 13.491 -4.549 -9.202 1.00 95.94 105 LEU A N 1
ATOM 746 C CA . LEU A 1 105 ? 13.957 -5.051 -7.917 1.00 95.94 105 LEU A CA 1
ATOM 747 C C . LEU A 1 105 ? 14.782 -6.313 -8.159 1.00 95.94 105 LEU A C 1
ATOM 749 O O . LEU A 1 105 ? 14.590 -7.010 -9.154 1.00 95.94 105 LEU A O 1
ATOM 753 N N . SER A 1 106 ? 15.670 -6.628 -7.225 1.00 94.25 106 SER A N 1
ATOM 754 C CA . SER A 1 106 ? 16.329 -7.933 -7.170 1.00 94.25 106 SER A CA 1
ATOM 755 C C . SER A 1 106 ? 15.690 -8.772 -6.069 1.00 94.25 106 SER A C 1
ATOM 757 O O . SER A 1 106 ? 15.398 -8.255 -4.989 1.00 94.25 106 SER A O 1
ATOM 759 N N . ALA A 1 107 ? 15.457 -10.057 -6.332 1.00 91.69 107 ALA A N 1
ATOM 760 C CA . ALA A 1 107 ? 14.968 -10.983 -5.318 1.00 91.69 107 ALA A CA 1
ATOM 761 C C . ALA A 1 107 ? 15.909 -11.005 -4.097 1.00 91.69 107 ALA A C 1
ATOM 763 O O . ALA A 1 107 ? 17.127 -10.860 -4.235 1.00 91.69 107 ALA A O 1
ATOM 764 N N . ASN A 1 108 ? 15.342 -11.174 -2.900 1.00 89.19 108 ASN A N 1
ATOM 765 C CA . ASN A 1 108 ? 16.050 -11.181 -1.611 1.00 89.19 108 ASN A CA 1
ATOM 766 C C . ASN A 1 108 ? 16.859 -9.908 -1.306 1.00 89.19 108 ASN A C 1
ATOM 768 O O . ASN A 1 108 ? 17.749 -9.924 -0.458 1.00 89.19 108 ASN A O 1
ATOM 772 N N . THR A 1 109 ? 16.559 -8.806 -1.991 1.00 92.50 109 THR A N 1
ATOM 773 C CA . THR A 1 109 ? 17.207 -7.513 -1.775 1.00 92.50 109 THR A CA 1
ATOM 774 C C . THR A 1 109 ? 16.182 -6.520 -1.257 1.00 92.50 109 THR A C 1
ATOM 776 O O . THR A 1 109 ? 15.119 -6.342 -1.853 1.00 92.50 109 THR A O 1
ATOM 779 N N . THR A 1 110 ? 16.507 -5.848 -0.156 1.00 95.50 110 THR A N 1
ATOM 780 C CA . THR A 1 110 ? 15.659 -4.791 0.391 1.00 95.50 110 THR A CA 1
ATOM 781 C C . THR A 1 110 ? 15.870 -3.498 -0.388 1.00 95.50 110 THR A C 1
ATOM 783 O O . THR A 1 110 ? 16.987 -2.995 -0.490 1.00 95.50 110 THR A O 1
ATOM 786 N N . THR A 1 111 ? 14.795 -2.920 -0.918 1.00 97.25 111 THR A N 1
ATOM 787 C CA . THR A 1 111 ? 14.814 -1.612 -1.585 1.00 97.25 111 THR A CA 1
ATOM 788 C C . THR A 1 111 ? 13.859 -0.649 -0.887 1.00 97.25 111 THR A C 1
ATOM 790 O O . THR A 1 111 ? 12.703 -0.998 -0.639 1.00 97.25 111 THR A O 1
ATOM 793 N N . SER A 1 112 ? 14.342 0.551 -0.565 1.00 97.50 112 SER A N 1
ATOM 794 C CA . SER A 1 112 ? 13.535 1.642 -0.021 1.00 97.50 112 SER A CA 1
ATOM 795 C C . SER A 1 112 ? 12.946 2.497 -1.124 1.00 97.50 112 SER A C 1
ATOM 797 O O . SER A 1 112 ? 13.616 2.793 -2.110 1.00 97.50 112 SER A O 1
ATOM 799 N N . PHE A 1 113 ? 11.710 2.932 -0.924 1.00 98.12 113 PHE A N 1
ATOM 800 C CA . PHE A 1 113 ? 11.080 3.950 -1.740 1.00 98.12 113 PHE A CA 1
ATOM 801 C C . PHE A 1 113 ? 10.410 4.985 -0.853 1.00 98.12 113 PHE A C 1
ATOM 803 O O . PHE A 1 113 ? 9.746 4.636 0.121 1.00 98.12 113 PHE A O 1
ATOM 810 N N . VAL A 1 114 ? 10.488 6.243 -1.269 1.00 97.94 114 VAL A N 1
ATOM 811 C CA . VAL A 1 114 ? 9.556 7.272 -0.805 1.00 97.94 114 VAL A CA 1
ATOM 812 C C . VAL A 1 114 ? 8.332 7.225 -1.712 1.00 97.94 114 VAL A C 1
ATOM 814 O O . VAL A 1 114 ? 8.411 7.542 -2.902 1.00 97.94 114 VAL A O 1
ATOM 817 N N . ALA A 1 115 ? 7.193 6.796 -1.182 1.00 97.69 115 ALA A N 1
ATOM 818 C CA . ALA A 1 115 ? 5.933 6.739 -1.909 1.00 97.69 115 ALA A CA 1
ATOM 819 C C . ALA A 1 115 ? 5.107 8.002 -1.618 1.00 97.69 115 ALA A C 1
ATOM 821 O O . ALA A 1 115 ? 4.860 8.336 -0.464 1.00 97.69 115 ALA A O 1
ATOM 822 N N . THR A 1 116 ? 4.692 8.731 -2.654 1.00 96.19 116 THR A N 1
ATOM 823 C CA . THR A 1 116 ? 4.051 10.046 -2.505 1.00 96.19 116 THR A CA 1
ATOM 824 C C . THR A 1 116 ? 3.026 10.332 -3.606 1.00 96.19 116 THR A C 1
ATOM 826 O O . THR A 1 116 ? 3.049 9.739 -4.688 1.00 96.19 116 THR A O 1
ATOM 829 N N . GLY A 1 117 ? 2.110 11.261 -3.334 1.00 93.81 117 GLY A N 1
ATOM 830 C CA . GLY A 1 117 ? 1.200 11.825 -4.330 1.00 93.81 117 GLY A CA 1
ATOM 831 C C . GLY A 1 117 ? 1.692 13.183 -4.836 1.00 93.81 117 GLY A C 1
ATOM 832 O O . GLY A 1 117 ? 2.284 13.955 -4.092 1.00 93.81 117 GLY A O 1
ATOM 833 N N . LEU A 1 118 ? 1.407 13.512 -6.094 1.00 93.25 118 LEU A N 1
ATOM 834 C CA . LEU A 1 118 ? 1.658 14.849 -6.659 1.00 93.25 118 LEU A CA 1
ATOM 835 C C . LEU A 1 118 ? 0.445 15.782 -6.550 1.00 93.25 118 LEU A C 1
ATOM 837 O O . LEU A 1 118 ? 0.487 16.927 -6.998 1.00 93.25 118 LEU A O 1
ATOM 841 N N . ASP A 1 119 ? -0.643 15.291 -5.969 1.00 88.81 119 ASP A N 1
ATOM 842 C CA . ASP A 1 119 ? -1.850 16.050 -5.688 1.00 88.81 119 ASP A CA 1
ATOM 843 C C . ASP A 1 119 ? -2.344 15.783 -4.260 1.00 88.81 119 ASP A C 1
ATOM 845 O O . ASP A 1 119 ? -1.835 14.915 -3.545 1.00 88.81 119 ASP A O 1
ATOM 849 N N . SER A 1 120 ? -3.304 16.599 -3.823 1.00 82.62 120 SER A N 1
ATOM 850 C CA . SER A 1 120 ? -3.814 16.587 -2.450 1.00 82.62 120 SER A CA 1
ATOM 851 C C . SER A 1 120 ? -4.734 15.407 -2.145 1.00 82.62 120 SER A C 1
ATOM 853 O O . SER A 1 120 ? -5.021 15.146 -0.976 1.00 82.62 120 SER A O 1
ATOM 855 N N . SER A 1 121 ? -5.225 14.712 -3.174 1.00 83.44 121 SER A N 1
ATOM 856 C CA . SER A 1 121 ? -6.016 13.501 -2.995 1.00 83.44 121 SER A CA 1
ATOM 857 C C . SER A 1 121 ? -5.078 12.317 -2.831 1.00 83.44 121 SER A C 1
ATOM 859 O O . SER A 1 121 ? -4.119 12.158 -3.578 1.00 83.44 121 SER A O 1
ATOM 861 N N . ALA A 1 122 ? -5.361 11.460 -1.860 1.00 86.56 122 ALA A N 1
ATOM 862 C CA . ALA A 1 122 ? -4.596 10.249 -1.695 1.00 86.56 122 ALA A CA 1
ATOM 863 C C . ALA A 1 122 ? -4.861 9.276 -2.841 1.00 86.56 122 ALA A C 1
ATOM 865 O O . ALA A 1 122 ? -5.981 9.123 -3.333 1.00 86.56 122 ALA A O 1
ATOM 866 N N . HIS A 1 123 ? -3.813 8.557 -3.199 1.00 92.50 123 HIS A N 1
ATOM 867 C CA . HIS A 1 123 ? -3.825 7.415 -4.088 1.00 92.50 123 HIS A CA 1
ATOM 868 C C . HIS A 1 123 ? -3.415 6.222 -3.238 1.00 92.50 123 HIS A C 1
ATOM 870 O O . HIS A 1 123 ? -2.279 6.178 -2.782 1.00 92.50 123 HIS A O 1
ATOM 876 N N . PRO A 1 124 ? -4.310 5.269 -2.942 1.00 94.38 124 PRO A N 1
ATOM 877 C CA . PRO A 1 124 ? -3.899 4.072 -2.229 1.00 94.38 124 PRO A CA 1
ATOM 878 C C . PRO A 1 124 ? -2.987 3.253 -3.147 1.00 94.38 124 PRO A C 1
ATOM 880 O O . PRO A 1 124 ? -3.466 2.651 -4.106 1.00 94.38 124 PRO A O 1
ATOM 883 N N . LEU A 1 125 ? -1.681 3.273 -2.903 1.00 96.75 125 LEU A N 1
ATOM 884 C CA . LEU A 1 125 ? -0.701 2.486 -3.637 1.00 96.75 125 LEU A CA 1
ATOM 885 C C . LEU A 1 125 ? -0.824 1.032 -3.198 1.00 96.75 125 LEU A C 1
ATOM 887 O O . LEU A 1 125 ? -0.598 0.728 -2.029 1.00 96.75 125 LEU A O 1
ATOM 891 N N . HIS A 1 126 ? -1.156 0.151 -4.134 1.00 97.50 126 HIS A N 1
ATOM 892 C CA . HIS A 1 126 ? -1.169 -1.292 -3.940 1.00 97.50 126 HIS A CA 1
ATOM 893 C C . HIS A 1 126 ? -0.100 -1.950 -4.810 1.00 97.50 126 HIS A C 1
ATOM 895 O O . HIS A 1 126 ? 0.002 -1.638 -5.999 1.00 97.50 126 HIS A O 1
ATOM 901 N N . ILE A 1 127 ? 0.677 -2.864 -4.230 1.00 97.44 127 ILE A N 1
ATOM 902 C CA . ILE A 1 127 ? 1.695 -3.648 -4.938 1.00 97.44 127 ILE A CA 1
ATOM 903 C C . ILE A 1 127 ? 1.372 -5.128 -4.759 1.00 97.44 127 ILE A C 1
ATOM 905 O O . ILE A 1 127 ? 1.185 -5.612 -3.645 1.00 97.44 127 ILE A O 1
ATOM 909 N N . HIS A 1 128 ? 1.285 -5.849 -5.874 1.00 96.31 128 HIS A N 1
ATOM 910 C CA . HIS A 1 128 ? 1.002 -7.280 -5.871 1.00 96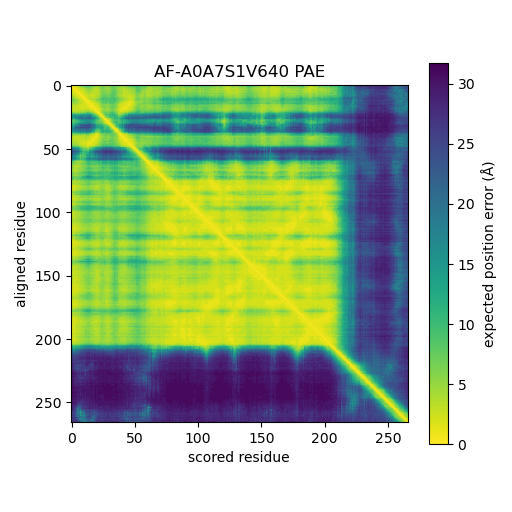.31 128 HIS A CA 1
ATOM 911 C C . HIS A 1 128 ? 2.203 -8.076 -5.350 1.00 96.31 128 HIS A C 1
ATOM 913 O O . HIS A 1 128 ? 3.351 -7.661 -5.503 1.00 96.31 128 HIS A O 1
ATOM 919 N N . VAL A 1 129 ? 1.923 -9.279 -4.835 1.00 94.25 129 VAL A N 1
ATOM 920 C CA . VAL A 1 129 ? 2.883 -10.333 -4.440 1.00 94.25 129 VAL A CA 1
ATOM 921 C C . VAL A 1 129 ? 3.771 -10.001 -3.234 1.00 94.25 129 VAL A C 1
ATOM 923 O O . VAL A 1 129 ? 3.907 -10.838 -2.345 1.00 94.25 129 VAL A O 1
ATOM 926 N N . SER A 1 130 ? 4.352 -8.805 -3.166 1.00 90.50 130 SER A N 1
ATOM 927 C CA . SER A 1 130 ? 5.208 -8.368 -2.062 1.00 90.50 130 SER A CA 1
ATOM 928 C C . SER A 1 130 ? 4.477 -7.395 -1.148 1.00 90.50 130 SER A C 1
ATOM 930 O O . SER A 1 130 ? 3.896 -6.414 -1.605 1.00 90.50 130 SER A O 1
ATOM 932 N N . HIS A 1 131 ? 4.589 -7.614 0.159 1.00 94.38 131 HIS A N 1
ATOM 933 C CA . HIS A 1 131 ? 4.153 -6.637 1.149 1.00 94.38 131 HIS A CA 1
ATOM 934 C C . HIS A 1 131 ? 5.200 -5.525 1.291 1.00 94.38 131 HIS A C 1
ATOM 936 O O . HIS A 1 131 ? 6.403 -5.769 1.181 1.00 94.38 131 HIS A O 1
AT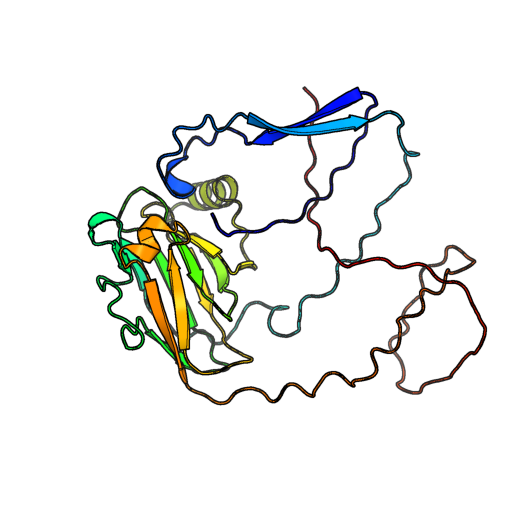OM 942 N N . MET A 1 132 ? 4.730 -4.314 1.559 1.00 96.25 132 MET A N 1
ATOM 943 C CA . MET A 1 132 ? 5.525 -3.142 1.908 1.00 96.25 132 MET A CA 1
ATOM 944 C C . MET A 1 132 ? 5.665 -3.068 3.426 1.00 96.25 132 MET A C 1
ATOM 946 O O . MET A 1 132 ? 4.667 -3.107 4.146 1.00 96.25 132 MET A O 1
ATOM 950 N N . TYR A 1 133 ? 6.888 -2.937 3.922 1.00 96.88 133 TYR A N 1
ATOM 951 C CA . TYR A 1 133 ? 7.137 -2.569 5.310 1.00 96.88 133 TYR A CA 1
ATOM 952 C C . TYR A 1 133 ? 7.061 -1.045 5.438 1.00 96.88 133 TYR A C 1
ATOM 954 O O . TYR A 1 133 ? 7.795 -0.339 4.750 1.00 96.88 133 TYR A O 1
ATOM 962 N N . VAL A 1 134 ? 6.178 -0.533 6.295 1.00 96.75 134 VAL A N 1
ATOM 963 C CA . VAL A 1 134 ? 6.026 0.909 6.547 1.00 96.75 134 VAL A CA 1
ATOM 964 C C . VAL A 1 134 ? 7.129 1.353 7.502 1.00 96.75 134 VAL A C 1
ATOM 966 O O . VAL A 1 134 ? 7.046 1.089 8.704 1.00 96.75 134 VAL A O 1
ATOM 969 N N . ALA A 1 135 ? 8.166 1.997 6.972 1.00 95.44 135 ALA A N 1
ATOM 970 C CA . ALA A 1 135 ? 9.299 2.450 7.768 1.00 95.44 135 ALA A CA 1
ATOM 971 C C . ALA A 1 135 ? 8.966 3.754 8.497 1.00 95.44 135 ALA A C 1
ATOM 973 O O . ALA A 1 135 ? 9.087 3.809 9.721 1.00 95.44 135 ALA A O 1
ATOM 974 N N . ASP A 1 136 ? 8.495 4.763 7.762 1.00 93.94 136 ASP A N 1
ATOM 975 C CA . ASP A 1 136 ? 8.145 6.063 8.334 1.00 93.94 136 ASP A CA 1
ATOM 976 C C . ASP A 1 136 ? 7.148 6.846 7.464 1.00 93.94 136 ASP A C 1
ATOM 978 O O . ASP A 1 136 ? 6.890 6.494 6.312 1.00 93.94 136 ASP A O 1
ATOM 982 N N . VAL A 1 137 ? 6.589 7.911 8.036 1.00 94.12 137 VAL A N 1
ATOM 983 C CA . VAL A 1 137 ? 5.904 8.991 7.317 1.00 94.12 137 VAL A CA 1
ATOM 984 C C . VAL A 1 137 ? 6.848 10.184 7.301 1.00 94.12 137 VAL A C 1
ATOM 986 O O . VAL A 1 137 ? 7.221 10.691 8.359 1.00 94.12 137 VAL A O 1
ATOM 989 N N . ASP A 1 138 ? 7.228 10.632 6.108 1.00 89.62 138 ASP A N 1
ATOM 990 C CA . ASP A 1 138 ? 8.239 11.673 5.959 1.00 89.62 138 ASP A CA 1
ATOM 991 C C . ASP A 1 138 ? 7.590 13.050 6.159 1.00 89.62 138 ASP A C 1
ATOM 993 O O . ASP A 1 138 ? 7.069 13.657 5.221 1.00 89.62 138 ASP A O 1
ATOM 997 N N . SER A 1 139 ? 7.630 13.554 7.394 1.00 88.38 139 SER A N 1
ATOM 998 C CA . SER A 1 139 ? 7.321 14.951 7.716 1.00 88.38 139 SER A CA 1
ATOM 999 C C . SER A 1 139 ? 8.504 15.608 8.439 1.00 88.38 139 SER A C 1
ATOM 1001 O O . SER A 1 139 ? 9.146 14.968 9.276 1.00 88.38 139 SER A O 1
ATOM 1003 N N . PRO A 1 140 ? 8.815 16.889 8.147 1.00 86.06 140 PRO A N 1
ATOM 1004 C CA . PRO A 1 140 ? 9.769 17.658 8.943 1.00 86.06 140 PRO A CA 1
ATOM 1005 C C . PRO A 1 140 ? 9.283 17.919 10.381 1.00 86.06 140 PRO A C 1
ATOM 1007 O O . PRO A 1 140 ? 10.093 18.313 11.220 1.00 86.06 140 PRO A O 1
ATOM 1010 N N . ASP A 1 141 ? 7.991 17.723 10.661 1.00 91.50 141 ASP A N 1
ATOM 1011 C CA . ASP A 1 141 ? 7.372 17.859 11.976 1.00 91.50 141 ASP A CA 1
ATOM 1012 C C . ASP A 1 141 ? 6.913 16.484 12.499 1.00 91.50 141 ASP A C 1
ATOM 1014 O O . ASP A 1 141 ? 6.101 15.785 11.889 1.00 91.50 141 ASP A O 1
ATOM 1018 N N . ALA A 1 142 ? 7.442 16.086 13.657 1.00 89.62 142 ALA A N 1
ATOM 1019 C CA . ALA A 1 142 ? 7.127 14.800 14.268 1.00 89.62 142 ALA A CA 1
ATOM 1020 C C . ALA A 1 142 ? 5.662 14.705 14.729 1.00 89.62 142 ALA A C 1
ATOM 1022 O O . ALA A 1 142 ? 5.065 13.632 14.621 1.00 89.62 142 ALA A O 1
ATOM 1023 N N . ASP A 1 143 ? 5.071 15.806 15.201 1.00 91.94 143 ASP A N 1
ATOM 1024 C CA . ASP A 1 143 ? 3.674 15.820 15.647 1.00 91.94 143 ASP A CA 1
ATOM 1025 C C . ASP A 1 143 ? 2.727 15.690 14.446 1.00 91.94 143 ASP A C 1
ATOM 1027 O O . ASP A 1 143 ? 1.709 14.995 14.515 1.00 91.94 143 ASP A O 1
ATOM 1031 N N . GLU A 1 144 ? 3.095 16.290 13.310 1.00 89.75 144 GLU A N 1
ATOM 1032 C CA . GLU A 1 144 ? 2.382 16.112 12.046 1.00 89.75 144 GLU A CA 1
ATOM 1033 C C . GLU A 1 144 ? 2.474 14.662 11.554 1.00 89.75 144 GLU A C 1
ATOM 1035 O O . GLU A 1 144 ? 1.451 14.081 11.189 1.00 89.75 144 GLU A O 1
ATOM 1040 N N . ALA A 1 145 ? 3.659 14.042 11.594 1.00 90.06 145 ALA A N 1
ATOM 1041 C CA . ALA A 1 145 ? 3.819 12.635 11.221 1.00 90.06 145 ALA A CA 1
ATOM 1042 C C . ALA A 1 145 ? 2.921 11.711 12.065 1.00 90.06 145 ALA A C 1
ATOM 1044 O O . ALA A 1 145 ? 2.248 10.832 11.525 1.00 90.06 145 ALA A O 1
ATOM 1045 N N . GLU A 1 146 ? 2.863 11.924 13.383 1.00 90.56 146 GLU A N 1
ATOM 1046 C CA . GLU A 1 146 ? 1.987 11.164 14.285 1.00 90.56 146 GLU A CA 1
ATOM 1047 C C . GLU A 1 146 ? 0.502 11.383 13.987 1.00 90.56 146 GLU A C 1
ATOM 1049 O O . GLU A 1 146 ? -0.290 10.435 13.990 1.00 90.56 146 GLU A O 1
ATOM 1054 N N . MET A 1 147 ? 0.107 12.625 13.709 1.00 88.38 147 MET A N 1
ATOM 1055 C CA . MET A 1 147 ? -1.258 12.949 13.306 1.00 88.38 147 MET A CA 1
ATOM 1056 C C . MET A 1 147 ? -1.632 12.223 12.008 1.00 88.38 147 MET A C 1
ATOM 1058 O O . MET A 1 147 ? -2.669 11.565 11.951 1.00 88.38 147 MET A O 1
ATOM 1062 N N . LEU A 1 148 ? -0.767 12.269 10.995 1.00 88.38 148 LEU A N 1
ATOM 1063 C CA . LEU A 1 148 ? -0.970 11.611 9.705 1.00 88.38 148 LEU A CA 1
ATOM 1064 C C . LEU A 1 148 ? -1.063 10.085 9.834 1.00 88.38 148 LEU A C 1
ATOM 1066 O O . LEU A 1 148 ? -1.948 9.470 9.235 1.00 88.38 148 LEU A O 1
ATOM 1070 N N . LEU A 1 149 ? -0.205 9.461 10.648 1.00 89.31 149 LEU A N 1
ATOM 1071 C CA . LEU A 1 149 ? -0.289 8.030 10.963 1.00 89.31 149 LEU A CA 1
ATOM 1072 C C . LEU A 1 149 ? -1.651 7.673 11.578 1.00 89.31 149 LEU A C 1
ATOM 1074 O O . LEU A 1 149 ? -2.290 6.708 11.154 1.00 89.31 149 LEU A O 1
ATOM 1078 N N . ARG A 1 150 ? -2.136 8.481 12.530 1.00 86.25 150 ARG A N 1
ATOM 1079 C CA . ARG A 1 150 ? -3.445 8.280 13.175 1.00 86.25 150 ARG A CA 1
ATOM 1080 C C . ARG A 1 150 ? -4.608 8.444 12.206 1.00 86.25 150 ARG A C 1
ATOM 1082 O O . ARG A 1 150 ? -5.493 7.594 12.194 1.00 86.25 150 ARG A O 1
ATOM 1089 N N . GLU A 1 151 ? -4.610 9.502 11.399 1.00 82.50 151 GLU A N 1
ATOM 1090 C CA . GLU A 1 151 ? -5.696 9.779 10.450 1.00 82.50 151 GLU A CA 1
ATOM 1091 C C . GLU A 1 151 ? -5.790 8.723 9.342 1.00 82.50 151 GLU A C 1
ATOM 1093 O O . GLU A 1 151 ? -6.880 8.400 8.871 1.00 82.50 151 GLU A O 1
ATOM 1098 N N . THR A 1 152 ? -4.653 8.161 8.935 1.00 82.94 152 THR A N 1
ATOM 1099 C CA . THR A 1 152 ? -4.575 7.178 7.844 1.00 82.94 152 THR A CA 1
ATOM 110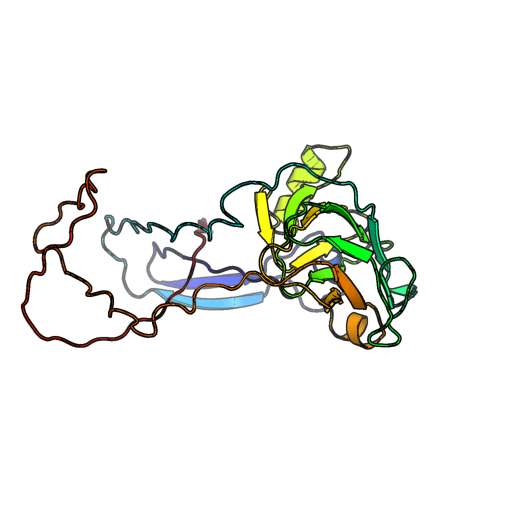0 C C . THR A 1 152 ? -4.681 5.730 8.321 1.00 82.94 152 THR A C 1
ATOM 1102 O O . THR A 1 152 ? -4.863 4.825 7.505 1.00 82.94 152 THR A O 1
ATOM 1105 N N . GLY A 1 153 ? -4.555 5.487 9.629 1.00 85.50 153 GLY A N 1
ATOM 1106 C CA . GLY A 1 153 ? -4.474 4.142 10.203 1.00 85.50 153 GLY A CA 1
ATOM 1107 C C . GLY A 1 153 ? -3.182 3.396 9.841 1.00 85.50 153 GLY A C 1
ATOM 1108 O O . GLY A 1 153 ? -3.101 2.169 9.998 1.00 85.50 153 GLY A O 1
ATOM 1109 N N . LEU A 1 154 ? -2.172 4.107 9.333 1.00 89.81 154 LEU A N 1
ATOM 1110 C CA . LEU A 1 154 ? -0.841 3.559 9.117 1.00 89.81 154 LEU A CA 1
ATOM 1111 C C . LEU A 1 154 ? -0.129 3.366 10.457 1.00 89.81 154 LEU A C 1
ATOM 1113 O O . LEU A 1 154 ? -0.286 4.134 11.400 1.00 89.81 154 LEU A O 1
ATOM 1117 N N . ILE A 1 155 ? 0.666 2.301 10.537 1.00 91.38 155 ILE A N 1
ATOM 1118 C CA . ILE A 1 155 ? 1.412 1.943 11.744 1.00 91.38 155 ILE A CA 1
ATOM 1119 C C . ILE A 1 155 ? 2.865 1.736 11.328 1.00 91.38 155 ILE A C 1
ATOM 1121 O O . ILE A 1 155 ? 3.135 0.909 10.448 1.00 91.38 155 ILE A O 1
ATOM 1125 N N . ARG A 1 156 ? 3.799 2.456 11.957 1.00 93.75 156 ARG A N 1
ATOM 1126 C CA . ARG A 1 156 ? 5.237 2.231 11.751 1.00 93.75 156 ARG A CA 1
ATOM 1127 C C . ARG A 1 156 ? 5.606 0.796 12.120 1.00 93.75 156 ARG A C 1
ATOM 1129 O O . ARG A 1 156 ? 5.141 0.257 13.122 1.00 93.75 156 ARG A O 1
ATOM 1136 N N . GLY A 1 157 ? 6.413 0.157 11.286 1.00 93.38 157 GLY A N 1
ATOM 1137 C CA . GLY A 1 157 ? 6.805 -1.241 11.440 1.00 93.38 157 GLY A CA 1
ATOM 1138 C C . GLY A 1 157 ? 5.719 -2.272 11.118 1.00 93.38 157 GLY A C 1
ATOM 1139 O O . GLY A 1 157 ? 5.883 -3.471 11.385 1.00 93.38 157 GLY A O 1
ATOM 1140 N N . SER A 1 158 ? 4.597 -1.828 10.545 1.00 92.69 158 SER A N 1
ATOM 1141 C CA . SER A 1 158 ? 3.592 -2.733 9.990 1.00 92.69 158 SER A CA 1
ATOM 1142 C C . SER A 1 158 ? 3.922 -3.120 8.555 1.00 92.69 158 SER A C 1
ATOM 1144 O O . SER A 1 158 ? 4.553 -2.372 7.811 1.00 92.69 158 SER A O 1
ATOM 1146 N N . TRP A 1 159 ? 3.451 -4.300 8.167 1.00 94.00 159 TRP A N 1
ATOM 1147 C CA . TRP A 1 159 ? 3.478 -4.749 6.786 1.00 94.00 159 TRP A CA 1
ATOM 1148 C C . TRP A 1 159 ? 2.117 -4.520 6.143 1.00 94.00 159 TRP A C 1
ATOM 1150 O O . TRP A 1 159 ? 1.088 -4.870 6.725 1.00 94.00 159 TRP A O 1
ATOM 1160 N N . ARG A 1 160 ? 2.109 -3.937 4.947 1.00 95.00 160 ARG A N 1
ATOM 1161 C CA . ARG A 1 160 ? 0.907 -3.551 4.207 1.00 95.00 160 ARG A CA 1
ATOM 1162 C C . ARG A 1 160 ? 1.052 -3.937 2.743 1.00 95.00 160 ARG A C 1
ATOM 1164 O O . ARG A 1 160 ? 2.108 -3.755 2.158 1.00 95.00 160 ARG A O 1
ATOM 1171 N N . ASP A 1 161 ? -0.013 -4.433 2.131 1.00 95.88 161 ASP A N 1
ATOM 1172 C CA . ASP A 1 161 ? -0.086 -4.564 0.669 1.00 95.88 161 ASP A CA 1
ATOM 1173 C C . ASP A 1 161 ? -0.568 -3.267 -0.002 1.00 95.88 161 ASP A C 1
ATOM 1175 O O . ASP A 1 161 ? -0.392 -3.087 -1.205 1.00 95.88 161 ASP A O 1
ATOM 1179 N N . THR A 1 162 ? -1.170 -2.367 0.782 1.00 95.75 162 THR A N 1
ATOM 1180 C CA . THR A 1 162 ? -1.809 -1.138 0.323 1.00 95.75 162 THR A CA 1
ATOM 1181 C C . THR A 1 162 ? -1.594 -0.028 1.343 1.00 95.75 162 THR A C 1
ATOM 1183 O O . THR A 1 162 ? -1.947 -0.192 2.515 1.00 95.75 162 THR A O 1
ATOM 1186 N N . ILE A 1 163 ? -1.070 1.111 0.897 1.00 94.81 163 ILE A N 1
ATOM 1187 C CA . ILE A 1 163 ? -0.843 2.304 1.724 1.00 94.81 163 ILE A CA 1
ATOM 1188 C C . ILE A 1 163 ? -1.467 3.539 1.059 1.00 94.81 163 ILE A C 1
ATOM 1190 O O . ILE A 1 163 ? -1.399 3.659 -0.164 1.00 94.81 163 ILE A O 1
ATOM 1194 N N . PRO A 1 164 ? -2.086 4.467 1.804 1.00 92.25 164 PRO A N 1
ATOM 1195 C CA . PRO A 1 164 ? -2.433 5.770 1.251 1.00 92.25 164 PRO A CA 1
ATOM 1196 C C . PRO A 1 164 ? -1.154 6.571 0.981 1.00 92.25 164 PRO A C 1
ATOM 1198 O O . PRO A 1 164 ? -0.274 6.619 1.835 1.00 92.25 164 PRO A O 1
ATOM 1201 N N . VAL A 1 165 ? -1.064 7.216 -0.185 1.00 91.62 165 VAL A N 1
ATOM 1202 C CA . VAL A 1 165 ? -0.022 8.214 -0.469 1.00 91.62 165 VAL A CA 1
ATOM 1203 C C . VAL A 1 165 ? -0.652 9.485 -1.010 1.00 91.62 165 VAL A C 1
ATOM 1205 O O . VAL A 1 165 ? -1.538 9.426 -1.857 1.00 91.62 165 VAL A O 1
ATOM 1208 N N . ALA A 1 166 ? -0.212 10.640 -0.529 1.00 91.00 166 ALA A N 1
ATOM 1209 C CA . ALA A 1 166 ? -0.686 11.952 -0.968 1.00 91.00 166 ALA A CA 1
ATOM 1210 C C . ALA A 1 166 ? 0.477 12.948 -0.935 1.00 91.00 166 ALA A C 1
ATOM 1212 O O . ALA A 1 166 ? 1.531 12.643 -0.378 1.00 91.00 166 ALA A O 1
ATOM 1213 N N . SER A 1 167 ? 0.299 14.153 -1.478 1.00 90.81 167 SER A N 1
ATOM 1214 C CA . SER A 1 167 ? 1.344 15.185 -1.390 1.00 90.81 167 SER A CA 1
ATOM 1215 C C . SER A 1 167 ? 1.676 15.581 0.052 1.00 90.81 167 SER A C 1
ATOM 1217 O O . SER A 1 167 ? 2.814 15.916 0.349 1.00 90.81 167 SER A O 1
ATOM 1219 N N . ALA A 1 168 ? 0.682 15.531 0.945 1.00 88.19 168 ALA A N 1
ATOM 1220 C CA . ALA A 1 168 ? 0.841 15.778 2.380 1.00 88.19 168 ALA A CA 1
ATOM 1221 C C . ALA A 1 168 ? 1.197 14.510 3.179 1.00 88.19 168 ALA A C 1
ATOM 1223 O O . ALA A 1 168 ? 1.308 14.568 4.394 1.00 88.19 168 ALA A O 1
ATOM 1224 N N . LEU A 1 169 ? 1.331 13.359 2.513 1.00 90.44 169 LEU A N 1
ATOM 1225 C CA . LEU A 1 169 ? 1.634 12.076 3.142 1.00 90.44 169 LEU A CA 1
ATOM 1226 C C . LEU A 1 169 ? 2.653 11.300 2.291 1.00 90.44 169 LEU A C 1
ATOM 1228 O O . LEU A 1 169 ? 2.277 10.332 1.617 1.00 90.44 169 LEU A O 1
ATOM 1232 N N . PRO A 1 170 ? 3.925 11.732 2.252 1.00 94.50 170 PRO A N 1
ATOM 1233 C CA . PRO A 1 170 ? 5.004 10.890 1.763 1.00 94.50 170 PRO A CA 1
ATOM 1234 C C . PRO A 1 170 ? 5.295 9.790 2.795 1.00 94.50 170 PRO A C 1
ATOM 1236 O O . PRO A 1 170 ? 5.338 10.044 3.999 1.00 94.50 170 PRO A O 1
ATOM 1239 N N . VAL A 1 171 ? 5.457 8.556 2.329 1.00 96.69 171 VAL A N 1
ATOM 1240 C CA . VAL A 1 171 ? 5.676 7.382 3.181 1.00 96.69 171 VAL A CA 1
ATOM 1241 C C . VAL A 1 171 ? 6.934 6.666 2.716 1.00 96.69 171 VAL A C 1
ATOM 1243 O O . VAL A 1 171 ? 6.985 6.196 1.576 1.00 96.69 171 VAL A O 1
ATOM 1246 N N . THR A 1 172 ? 7.918 6.522 3.599 1.00 97.69 172 THR A N 1
ATOM 1247 C CA . THR A 1 172 ? 9.068 5.655 3.344 1.00 97.69 172 THR A CA 1
ATOM 1248 C C . THR A 1 172 ? 8.659 4.201 3.567 1.00 97.69 172 THR A C 1
ATOM 1250 O O . THR A 1 172 ? 8.211 3.808 4.651 1.00 97.69 172 THR A O 1
ATOM 1253 N N . ILE A 1 173 ? 8.832 3.379 2.535 1.00 97.69 173 ILE A N 1
ATOM 1254 C CA . ILE A 1 173 ? 8.528 1.949 2.553 1.00 97.69 173 ILE A CA 1
ATOM 1255 C C . ILE A 1 173 ? 9.716 1.105 2.133 1.00 97.69 173 ILE A C 1
ATOM 1257 O O . ILE A 1 173 ? 10.493 1.505 1.270 1.00 97.69 173 ILE A O 1
ATOM 1261 N N . TYR A 1 174 ? 9.802 -0.109 2.674 1.00 97.50 174 TYR A N 1
ATOM 1262 C CA . TYR A 1 174 ? 10.746 -1.121 2.210 1.00 97.50 174 TYR A CA 1
ATOM 1263 C C . TYR A 1 174 ? 10.016 -2.256 1.498 1.00 97.50 174 TYR A C 1
ATOM 1265 O O . TYR A 1 174 ? 9.018 -2.788 1.992 1.00 97.50 174 TYR A O 1
ATOM 1273 N N . LEU A 1 175 ? 10.544 -2.647 0.344 1.00 95.50 175 LEU A N 1
ATOM 1274 C CA . LEU A 1 175 ? 10.140 -3.827 -0.409 1.00 95.50 175 LEU A CA 1
ATOM 1275 C C . LEU A 1 175 ? 11.283 -4.837 -0.391 1.00 95.50 175 LEU A C 1
ATOM 1277 O O . LEU A 1 175 ? 12.423 -4.487 -0.682 1.00 95.50 175 LEU A O 1
ATOM 1281 N N . ASN A 1 176 ? 10.970 -6.091 -0.078 1.00 93.62 176 ASN A N 1
ATOM 1282 C CA . ASN A 1 176 ? 11.916 -7.197 -0.183 1.00 93.62 176 ASN A CA 1
ATOM 1283 C C . ASN A 1 176 ? 11.189 -8.422 -0.766 1.00 93.62 176 ASN A C 1
ATOM 1285 O O . ASN A 1 176 ? 10.568 -9.189 -0.022 1.00 93.62 176 ASN A O 1
ATOM 1289 N N . PRO A 1 177 ? 11.196 -8.587 -2.101 1.00 92.06 177 PRO A N 1
ATOM 1290 C CA . PRO A 1 177 ? 10.594 -9.745 -2.739 1.00 92.06 177 PRO A CA 1
ATOM 1291 C C . PRO A 1 177 ? 11.459 -10.978 -2.462 1.00 92.06 177 PRO A C 1
ATOM 1293 O O . PRO A 1 177 ? 12.488 -11.189 -3.098 1.00 92.06 177 PRO A O 1
ATOM 1296 N N . THR A 1 178 ? 11.045 -11.786 -1.489 1.00 87.75 178 THR A N 1
ATOM 1297 C CA . THR A 1 178 ? 11.820 -12.954 -1.043 1.00 87.75 178 THR A CA 1
ATOM 1298 C C . THR A 1 178 ? 11.414 -14.250 -1.731 1.00 87.75 178 THR A C 1
ATOM 1300 O O . THR A 1 178 ? 12.233 -15.145 -1.834 1.00 87.75 178 THR A O 1
ATOM 1303 N N . GLN A 1 179 ? 10.169 -14.385 -2.197 1.00 85.25 179 GLN A N 1
ATOM 1304 C CA . GLN A 1 179 ? 9.640 -15.691 -2.619 1.00 85.25 179 GLN A CA 1
ATOM 1305 C C . GLN A 1 179 ? 9.559 -15.884 -4.129 1.00 85.25 179 GLN A C 1
ATOM 1307 O O . GLN A 1 179 ? 9.878 -16.963 -4.618 1.00 85.25 179 GLN A O 1
ATOM 1312 N N . PHE A 1 180 ? 9.111 -14.860 -4.851 1.00 90.31 180 PHE A N 1
ATOM 1313 C CA . PHE A 1 180 ? 8.822 -14.959 -6.275 1.00 90.31 180 PHE A CA 1
ATOM 1314 C C . PHE A 1 180 ? 9.628 -13.914 -7.051 1.00 90.31 180 PHE A C 1
ATOM 1316 O O . PHE A 1 180 ? 9.893 -12.810 -6.565 1.00 90.31 180 PHE A O 1
ATOM 1323 N N . ALA A 1 181 ? 10.025 -14.272 -8.260 1.00 93.44 181 ALA A N 1
ATOM 1324 C CA . ALA A 1 181 ? 10.553 -13.389 -9.280 1.00 93.44 181 ALA A CA 1
ATOM 1325 C C . ALA A 1 181 ? 9.481 -13.150 -10.359 1.00 93.44 181 ALA A C 1
ATOM 1327 O O . ALA A 1 181 ? 8.407 -13.756 -10.376 1.00 93.44 181 ALA A O 1
ATOM 1328 N N . GLY A 1 182 ? 9.753 -12.234 -11.288 1.00 93.94 182 GLY A N 1
ATOM 1329 C CA . GLY A 1 182 ? 8.878 -11.963 -12.426 1.00 93.94 182 GLY A CA 1
ATOM 1330 C C . GLY A 1 182 ? 8.226 -10.585 -12.388 1.00 93.94 182 GLY A C 1
ATOM 1331 O O . GLY A 1 182 ? 8.874 -9.584 -12.102 1.00 93.94 182 GLY A O 1
ATOM 1332 N N . ARG A 1 183 ? 6.960 -10.499 -12.806 1.00 95.50 183 ARG A N 1
ATOM 1333 C CA . ARG A 1 183 ? 6.266 -9.221 -13.031 1.00 95.50 183 ARG A CA 1
ATOM 1334 C C . ARG A 1 183 ? 5.123 -9.057 -12.049 1.00 95.50 183 ARG A C 1
ATOM 1336 O O . ARG A 1 183 ? 4.169 -9.831 -12.098 1.00 95.50 183 ARG A O 1
ATOM 1343 N N . TYR A 1 184 ? 5.194 -8.022 -11.225 1.00 96.62 184 TYR A N 1
ATOM 1344 C CA . TYR A 1 184 ? 4.115 -7.623 -10.327 1.00 96.62 184 TYR A CA 1
ATOM 1345 C C . TYR A 1 184 ? 3.418 -6.395 -10.878 1.00 96.62 184 TYR A C 1
ATOM 1347 O O . TYR A 1 184 ? 4.022 -5.601 -11.599 1.00 96.62 184 TYR A O 1
ATOM 1355 N N . VAL A 1 185 ? 2.154 -6.220 -10.517 1.00 97.19 185 VAL A N 1
ATOM 1356 C CA . VAL A 1 185 ? 1.437 -4.979 -10.794 1.00 97.19 185 VAL A CA 1
ATOM 1357 C C . VAL A 1 185 ? 1.528 -4.088 -9.562 1.00 97.19 185 VAL A C 1
ATOM 1359 O O . VAL A 1 185 ? 1.258 -4.533 -8.448 1.00 97.19 185 VAL A O 1
ATOM 1362 N N . ALA A 1 186 ? 1.891 -2.828 -9.770 1.00 97.81 186 ALA A N 1
ATOM 1363 C CA . ALA A 1 186 ? 1.695 -1.760 -8.801 1.00 97.81 186 ALA A CA 1
ATOM 1364 C C . ALA A 1 186 ? 0.663 -0.785 -9.365 1.00 97.81 186 ALA A C 1
ATOM 1366 O O . ALA A 1 186 ? 0.758 -0.396 -10.531 1.00 97.81 186 ALA A O 1
ATOM 1367 N N . HIS A 1 187 ? -0.343 -0.410 -8.581 1.00 97.62 187 HIS A N 1
ATOM 1368 C CA . HIS A 1 187 ? -1.415 0.455 -9.061 1.00 97.62 187 HIS A CA 1
ATOM 1369 C C . HIS A 1 187 ? -2.095 1.247 -7.951 1.00 97.62 187 HIS A C 1
ATOM 1371 O O . HIS A 1 187 ? -1.995 0.930 -6.768 1.00 97.62 187 HIS A O 1
ATOM 1377 N N . CYS A 1 188 ? -2.836 2.277 -8.353 1.00 96.31 188 CYS A N 1
ATOM 1378 C CA . CYS A 1 188 ? -3.790 2.926 -7.465 1.00 96.31 188 CYS A CA 1
ATOM 1379 C C . CYS A 1 188 ? -4.962 1.988 -7.183 1.00 96.31 188 CYS A C 1
ATOM 1381 O O . CYS A 1 188 ? -5.537 1.402 -8.097 1.00 96.31 188 CYS A O 1
ATOM 1383 N N . HIS A 1 189 ? -5.366 1.860 -5.927 1.00 94.62 189 HIS A N 1
ATOM 1384 C CA . HIS A 1 189 ? -6.507 1.036 -5.540 1.00 94.62 189 HIS A CA 1
ATOM 1385 C C . HIS A 1 189 ? -7.854 1.778 -5.683 1.00 94.62 189 HIS A C 1
ATOM 1387 O O . HIS A 1 189 ? -8.911 1.255 -5.321 1.00 94.62 189 HIS A O 1
ATOM 1393 N N . VAL A 1 190 ? -7.848 2.995 -6.237 1.00 91.56 190 VAL A N 1
ATOM 1394 C CA . VAL A 1 190 ? -9.039 3.596 -6.849 1.00 91.56 190 VAL A CA 1
ATOM 1395 C C . VAL A 1 190 ? -9.164 3.011 -8.252 1.00 91.56 190 VAL A C 1
ATOM 1397 O O . VAL A 1 190 ? -8.413 3.390 -9.152 1.00 91.56 190 VAL A O 1
ATOM 1400 N N . SER A 1 191 ? -10.104 2.083 -8.446 1.00 91.56 191 SER A N 1
ATOM 1401 C CA . SER A 1 191 ? -10.238 1.319 -9.696 1.00 91.56 191 SER A CA 1
ATOM 1402 C C . SER A 1 191 ? -10.310 2.217 -10.931 1.00 91.56 191 SER A C 1
ATOM 1404 O O . SER A 1 191 ? -9.621 1.964 -11.910 1.00 91.56 191 SER A O 1
ATOM 1406 N N . GLN A 1 192 ? -11.043 3.333 -10.862 1.00 92.25 192 GLN A N 1
ATOM 1407 C CA . GLN A 1 192 ? -11.145 4.271 -11.983 1.00 92.25 192 GLN A CA 1
ATOM 1408 C C . GLN A 1 192 ? -9.800 4.920 -12.344 1.00 92.25 192 GLN A C 1
ATOM 1410 O O . GLN A 1 192 ? -9.587 5.253 -13.508 1.00 92.25 192 GLN A O 1
ATOM 1415 N N . HIS A 1 193 ? -8.903 5.129 -11.375 1.00 94.81 193 HIS A N 1
ATOM 1416 C CA . HIS A 1 193 ? -7.559 5.649 -11.639 1.00 94.81 193 HIS A CA 1
ATOM 1417 C C . HIS A 1 193 ? -6.681 4.565 -12.276 1.00 94.81 193 HIS A C 1
ATOM 1419 O O . HIS A 1 193 ? -6.011 4.839 -13.272 1.00 94.81 193 HIS A O 1
ATOM 1425 N N . ALA A 1 194 ? -6.720 3.331 -11.758 1.00 95.06 194 ALA A N 1
ATOM 1426 C CA . ALA A 1 194 ? -5.983 2.201 -12.330 1.00 95.06 194 ALA A CA 1
ATOM 1427 C C . ALA A 1 194 ? -6.408 1.899 -13.776 1.00 95.06 194 ALA A C 1
ATOM 1429 O O . ALA A 1 194 ? -5.553 1.814 -14.660 1.00 95.06 194 ALA A O 1
ATOM 1430 N N . ASP A 1 195 ? -7.717 1.835 -14.038 1.00 95.50 195 ASP A N 1
ATOM 1431 C CA . ASP A 1 195 ? -8.288 1.558 -15.364 1.00 95.50 195 ASP A CA 1
ATOM 1432 C C . ASP A 1 195 ? -7.916 2.629 -16.397 1.00 95.50 195 ASP A C 1
ATOM 1434 O O . ASP A 1 195 ? -7.764 2.340 -17.582 1.00 95.50 195 ASP A O 1
ATOM 1438 N N . ARG A 1 196 ? -7.735 3.879 -15.950 1.00 96.00 196 ARG A N 1
ATOM 1439 C CA . ARG A 1 196 ? -7.278 4.999 -16.790 1.00 96.00 196 ARG A CA 1
ATOM 1440 C C . ARG A 1 196 ? -5.761 5.063 -16.956 1.00 96.00 196 ARG A C 1
ATOM 1442 O O . ARG A 1 196 ? -5.278 5.916 -17.694 1.00 96.00 196 ARG A O 1
ATOM 1449 N N . GLY A 1 197 ? -5.033 4.158 -16.306 1.00 96.62 197 GLY A N 1
ATOM 1450 C CA . GLY A 1 197 ? -3.612 3.932 -16.531 1.00 96.62 197 GLY A CA 1
ATOM 1451 C C . GLY A 1 197 ? -2.695 4.238 -15.349 1.00 96.62 197 GLY A C 1
ATOM 1452 O O . GLY A 1 197 ? -1.482 4.138 -15.524 1.00 96.62 197 GLY A O 1
ATOM 1453 N N . MET A 1 198 ? -3.224 4.531 -14.152 1.00 97.56 198 MET A N 1
ATOM 1454 C CA . MET A 1 198 ? -2.425 4.697 -12.926 1.00 97.56 198 MET A CA 1
ATOM 1455 C C . MET A 1 198 ? -2.011 3.334 -12.351 1.00 97.56 198 MET A C 1
ATOM 1457 O O . MET A 1 198 ? -2.387 2.940 -11.244 1.00 97.56 198 MET A O 1
ATOM 1461 N N . GLN A 1 199 ? -1.270 2.590 -13.160 1.00 97.62 199 GLN A N 1
ATOM 1462 C CA . GLN A 1 199 ? -0.744 1.269 -12.871 1.00 97.62 199 GLN A CA 1
ATOM 1463 C C . GLN A 1 199 ? 0.568 1.066 -13.638 1.00 97.62 199 GLN A C 1
ATOM 1465 O O . GLN A 1 199 ? 0.888 1.797 -14.576 1.00 97.62 199 GLN A O 1
ATOM 1470 N N . GLY A 1 200 ? 1.336 0.061 -13.256 1.00 97.56 200 GLY A N 1
ATOM 1471 C CA . GLY A 1 200 ? 2.582 -0.275 -13.921 1.00 97.56 200 GLY A CA 1
ATOM 1472 C C . GLY A 1 200 ? 3.155 -1.587 -13.423 1.00 97.56 200 GLY A C 1
ATOM 1473 O O . GLY A 1 200 ? 2.617 -2.219 -12.513 1.00 97.56 200 GLY A O 1
ATOM 1474 N N . ILE A 1 201 ? 4.237 -2.011 -14.064 1.00 98.00 201 ILE A N 1
ATOM 1475 C CA . ILE A 1 201 ? 4.900 -3.272 -13.761 1.00 98.00 201 ILE A CA 1
ATOM 1476 C C . ILE A 1 201 ? 6.104 -3.018 -12.862 1.00 98.00 201 ILE A C 1
ATOM 1478 O O . ILE A 1 201 ? 6.988 -2.234 -13.201 1.00 98.00 201 ILE A O 1
ATOM 1482 N N . VAL A 1 202 ? 6.168 -3.724 -11.742 1.00 97.50 202 VAL A N 1
ATOM 1483 C CA . VAL A 1 202 ? 7.408 -3.910 -10.988 1.00 97.50 202 VAL A CA 1
ATOM 1484 C C . VAL A 1 202 ? 8.049 -5.187 -11.501 1.00 97.50 202 VAL A C 1
ATOM 1486 O O . VAL A 1 202 ? 7.413 -6.244 -11.519 1.00 97.50 202 VAL A O 1
ATOM 1489 N N . ARG A 1 203 ? 9.291 -5.095 -11.966 1.00 96.81 203 ARG A N 1
ATOM 1490 C CA . ARG A 1 203 ? 10.040 -6.260 -12.434 1.00 96.81 203 ARG A CA 1
ATOM 1491 C C . ARG A 1 203 ? 10.968 -6.733 -11.329 1.00 96.81 203 ARG A C 1
ATOM 1493 O O . ARG A 1 203 ? 11.795 -5.963 -10.867 1.00 96.81 203 ARG A O 1
ATOM 1500 N N . VAL A 1 204 ? 10.836 -7.985 -10.925 1.00 96.56 204 VAL A N 1
ATOM 1501 C CA . VAL A 1 204 ? 11.723 -8.630 -9.962 1.00 96.56 204 VAL A CA 1
ATOM 1502 C C . VAL A 1 204 ? 12.612 -9.605 -10.715 1.00 96.56 204 VAL A C 1
ATOM 1504 O O . VAL A 1 204 ? 12.128 -10.602 -11.251 1.00 96.56 204 VAL A O 1
ATOM 1507 N N . ASP A 1 205 ? 13.902 -9.298 -10.776 1.00 95.25 205 ASP A N 1
ATOM 1508 C CA . ASP A 1 205 ? 14.909 -10.185 -11.345 1.00 95.25 205 ASP A CA 1
ATOM 1509 C C . ASP A 1 205 ? 15.459 -11.116 -10.247 1.00 95.25 205 ASP A C 1
ATOM 1511 O O . ASP A 1 205 ? 15.703 -10.694 -9.115 1.00 95.25 205 ASP A O 1
ATOM 1515 N N . GLY A 1 206 ? 15.638 -12.395 -10.573 1.00 90.62 206 GLY A N 1
ATOM 1516 C CA . GLY A 1 206 ? 16.065 -13.431 -9.632 1.00 90.62 206 GLY A CA 1
ATOM 1517 C C . GLY A 1 206 ? 15.423 -14.780 -9.943 1.00 90.62 206 GLY A C 1
ATOM 1518 O O . GLY A 1 206 ? 14.774 -14.939 -10.978 1.00 90.62 206 GLY A O 1
ATOM 1519 N N . GLU A 1 207 ? 15.609 -15.737 -9.041 1.00 83.06 207 GLU A N 1
ATOM 1520 C CA . GLU A 1 207 ? 14.946 -17.041 -9.081 1.00 83.06 207 GLU A CA 1
ATOM 1521 C C . GLU A 1 207 ? 13.846 -17.092 -8.021 1.00 83.06 207 GLU A C 1
ATOM 1523 O O . GLU A 1 207 ? 13.959 -16.464 -6.964 1.00 83.06 207 GLU A O 1
ATOM 1528 N N . ASP A 1 208 ? 12.786 -17.844 -8.310 1.00 81.31 208 ASP A N 1
ATOM 1529 C CA . ASP A 1 208 ? 11.793 -18.189 -7.299 1.00 81.31 208 ASP A CA 1
ATOM 1530 C C . ASP A 1 208 ? 12.464 -19.035 -6.214 1.00 81.31 208 ASP A C 1
ATOM 1532 O O . ASP A 1 208 ? 13.294 -19.902 -6.504 1.00 81.31 208 ASP A O 1
ATOM 1536 N N . ILE A 1 209 ? 12.067 -18.843 -4.959 1.00 71.44 209 ILE A N 1
ATOM 1537 C CA . ILE A 1 209 ? 12.384 -19.839 -3.942 1.00 71.44 209 ILE A CA 1
ATOM 1538 C C . ILE A 1 209 ? 11.492 -21.048 -4.214 1.00 71.44 209 ILE A C 1
ATOM 1540 O O . ILE A 1 209 ? 10.263 -20.941 -4.177 1.00 71.44 209 ILE A O 1
ATOM 1544 N N . GLU A 1 210 ? 12.102 -22.218 -4.426 1.00 60.47 210 GLU A N 1
ATOM 1545 C CA . GLU A 1 210 ? 11.401 -23.491 -4.274 1.00 60.47 210 GLU A CA 1
ATOM 1546 C C . GLU A 1 210 ? 10.944 -23.597 -2.818 1.00 60.47 210 GLU A C 1
ATOM 1548 O O . GLU A 1 210 ? 11.674 -24.051 -1.934 1.00 60.47 210 GLU A O 1
ATOM 1553 N N . LEU A 1 211 ? 9.728 -23.129 -2.536 1.00 59.78 211 LEU A N 1
ATOM 1554 C CA . LEU A 1 211 ? 9.093 -23.448 -1.273 1.00 59.78 211 LEU A CA 1
ATOM 1555 C C . LEU A 1 211 ? 8.981 -24.973 -1.248 1.00 59.78 211 LEU A C 1
ATOM 1557 O O . LEU A 1 211 ? 8.406 -25.532 -2.192 1.00 59.78 211 LEU A O 1
ATOM 1561 N N . PRO A 1 212 ? 9.513 -25.666 -0.221 1.00 53.91 212 PRO A N 1
ATOM 1562 C CA . PRO A 1 212 ? 9.216 -27.076 -0.074 1.00 53.91 212 PRO A CA 1
ATOM 1563 C C . PRO A 1 212 ? 7.698 -27.165 -0.096 1.00 53.91 212 PRO A C 1
ATOM 1565 O O . PRO A 1 212 ? 7.038 -26.496 0.705 1.00 53.91 212 PRO A O 1
ATOM 1568 N N . LEU A 1 213 ? 7.152 -27.902 -1.074 1.00 49.84 213 LEU A N 1
ATOM 1569 C CA . LEU A 1 213 ? 5.728 -28.205 -1.114 1.00 49.84 213 LEU A CA 1
ATOM 1570 C C . LEU A 1 213 ? 5.373 -28.592 0.313 1.00 49.84 213 LEU A C 1
ATOM 1572 O O . LEU A 1 213 ? 5.963 -29.545 0.836 1.00 49.84 213 LEU A O 1
ATOM 1576 N N . ALA A 1 214 ? 4.508 -27.803 0.964 1.00 51.41 214 ALA A N 1
ATOM 1577 C CA . ALA A 1 214 ? 4.053 -28.140 2.301 1.00 51.41 214 ALA A CA 1
ATOM 1578 C C . ALA A 1 214 ? 3.684 -29.626 2.247 1.00 51.41 214 ALA A C 1
ATOM 1580 O O . ALA A 1 214 ? 3.014 -30.015 1.277 1.00 51.41 214 ALA A O 1
ATOM 1581 N N . PRO A 1 215 ? 4.201 -30.474 3.160 1.00 46.91 215 PRO A N 1
ATOM 1582 C CA . PRO A 1 215 ? 3.949 -31.902 3.075 1.00 46.91 215 PRO A CA 1
ATOM 1583 C C . PRO A 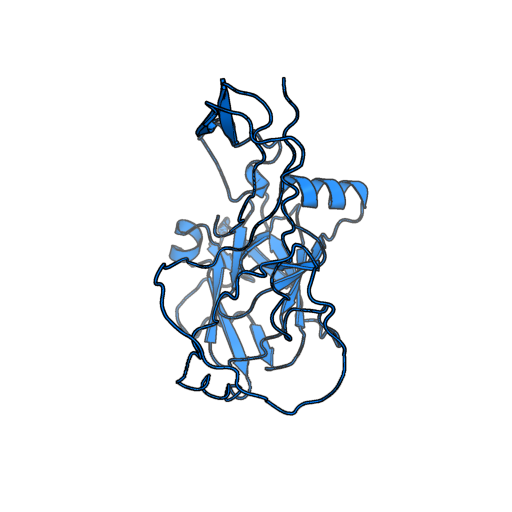1 215 ? 2.448 -32.081 2.862 1.00 46.91 215 PRO A C 1
ATOM 1585 O O . PRO A 1 215 ? 1.643 -31.501 3.587 1.00 46.91 215 PRO A O 1
ATOM 1588 N N . ALA A 1 216 ? 2.069 -32.803 1.802 1.00 48.22 216 ALA A N 1
ATOM 1589 C CA . ALA A 1 216 ? 0.669 -32.956 1.392 1.00 48.22 216 ALA A CA 1
ATOM 1590 C C . ALA A 1 216 ? -0.218 -33.515 2.526 1.00 48.22 216 ALA A C 1
ATOM 1592 O O . ALA A 1 216 ? -1.445 -33.441 2.482 1.00 48.22 216 ALA A O 1
ATOM 1593 N N . THR A 1 217 ? 0.410 -34.048 3.569 1.00 41.78 217 THR A N 1
ATOM 1594 C CA . THR A 1 217 ? -0.144 -34.209 4.902 1.00 41.78 217 THR A CA 1
ATOM 1595 C C . THR A 1 217 ? -0.176 -32.865 5.634 1.00 41.78 217 THR A C 1
ATOM 1597 O O . THR A 1 217 ? 0.729 -32.518 6.390 1.00 41.78 217 THR A O 1
ATOM 1600 N N . ILE A 1 218 ? -1.296 -32.148 5.507 1.00 45.56 218 ILE A N 1
ATOM 1601 C CA . ILE A 1 218 ? -1.806 -31.407 6.662 1.00 45.56 218 ILE A CA 1
ATOM 1602 C C . ILE A 1 218 ? -2.022 -32.476 7.738 1.00 45.56 218 ILE A C 1
ATOM 1604 O O . ILE A 1 218 ? -3.043 -33.170 7.727 1.00 45.56 218 ILE A O 1
ATOM 1608 N N . GLU A 1 219 ? -1.047 -32.686 8.626 1.00 45.03 219 GLU A N 1
ATOM 1609 C CA . GLU A 1 219 ? -1.358 -33.343 9.886 1.00 45.03 219 GLU A CA 1
ATOM 1610 C C . GLU A 1 219 ? -2.437 -32.478 10.519 1.00 45.03 219 GLU A C 1
ATOM 1612 O O . GLU A 1 219 ? -2.231 -31.294 10.788 1.00 45.03 219 GLU A O 1
ATOM 1617 N N . ARG A 1 220 ? -3.647 -33.034 10.624 1.00 38.38 220 ARG A N 1
ATOM 1618 C CA . ARG A 1 220 ? -4.756 -32.372 11.298 1.00 38.38 220 ARG A CA 1
ATOM 1619 C C . ARG A 1 220 ? -4.234 -31.978 12.671 1.00 38.38 220 ARG A C 1
ATOM 1621 O O . ARG A 1 220 ? -4.015 -32.865 13.490 1.00 38.38 220 ARG A O 1
ATOM 1628 N N . GLY A 1 221 ? -4.026 -30.683 12.901 1.00 39.09 221 GLY A N 1
ATOM 1629 C CA . GLY A 1 221 ? -3.756 -30.168 14.233 1.00 39.09 221 GLY A CA 1
ATOM 1630 C C . GLY A 1 221 ? -4.867 -30.678 15.140 1.00 39.09 221 GLY A C 1
ATOM 1631 O O . GLY A 1 221 ? -6.030 -30.313 14.971 1.00 39.09 221 GLY A O 1
ATOM 1632 N N . VAL A 1 222 ? -4.532 -31.616 16.019 1.00 40.38 222 VAL A N 1
ATOM 1633 C CA . VAL A 1 222 ? -5.468 -32.126 17.011 1.00 40.38 222 VAL A CA 1
ATOM 1634 C C . VAL A 1 222 ? -5.545 -31.054 18.083 1.00 40.38 222 VAL A C 1
ATOM 1636 O O . VAL A 1 222 ? -4.572 -30.814 18.792 1.00 40.38 222 VAL A O 1
ATOM 1639 N N . CYS A 1 223 ? -6.694 -30.394 18.197 1.00 34.59 223 CYS A N 1
ATOM 1640 C CA . CYS A 1 223 ? -7.005 -29.585 19.365 1.00 34.59 223 CYS A CA 1
ATOM 1641 C C . CYS A 1 223 ? -7.088 -30.530 20.569 1.00 34.59 223 CYS A C 1
ATOM 1643 O O . CYS A 1 223 ? -8.087 -31.226 20.750 1.00 34.59 223 CYS A O 1
ATOM 1645 N N . VAL A 1 224 ? -6.023 -30.604 21.365 1.00 41.53 224 VAL A N 1
ATOM 1646 C CA . VAL A 1 224 ? -6.061 -31.304 22.648 1.00 41.53 224 VAL A CA 1
ATOM 1647 C C . VAL A 1 224 ? -6.659 -30.326 23.650 1.00 41.53 224 VAL A C 1
ATOM 1649 O O . VAL A 1 224 ? -6.022 -29.343 24.018 1.00 41.53 224 VAL A O 1
ATOM 1652 N N . ALA A 1 225 ? -7.902 -30.561 24.068 1.00 35.00 225 ALA A N 1
ATOM 1653 C CA . ALA A 1 225 ? -8.432 -29.870 25.234 1.00 35.00 225 ALA A CA 1
ATOM 1654 C C . ALA A 1 225 ? -7.585 -30.294 26.442 1.00 35.00 225 ALA A C 1
ATOM 1656 O O . ALA A 1 225 ? -7.578 -31.476 26.791 1.00 35.00 225 ALA A O 1
ATOM 1657 N N . SER A 1 226 ? -6.850 -29.358 27.049 1.00 36.84 226 SER A N 1
ATOM 1658 C CA . SER A 1 226 ? -6.180 -29.623 28.322 1.00 36.84 226 SER A CA 1
ATOM 1659 C C . SER A 1 226 ? -7.259 -29.786 29.400 1.00 36.84 226 SER A C 1
ATOM 1661 O O . SER A 1 226 ? -8.049 -28.860 29.596 1.00 36.84 226 SER A O 1
ATOM 1663 N N . PRO A 1 227 ? -7.359 -30.937 30.089 1.00 42.62 227 PRO A N 1
ATOM 1664 C CA . PRO A 1 227 ? -8.352 -31.129 31.143 1.00 42.62 227 PRO A CA 1
ATOM 1665 C C . PRO A 1 227 ? -7.991 -30.396 32.446 1.00 42.62 227 PRO A C 1
ATOM 1667 O O . PRO A 1 227 ? -8.791 -30.380 33.379 1.00 42.62 227 PRO A O 1
ATOM 1670 N N . THR A 1 228 ? -6.817 -29.769 32.518 1.00 42.47 228 THR A N 1
ATOM 1671 C CA . THR A 1 228 ? -6.384 -28.931 33.637 1.00 42.47 228 THR A CA 1
ATOM 1672 C C . THR A 1 228 ? -5.899 -27.595 33.081 1.00 42.47 228 THR A C 1
ATOM 1674 O O . THR A 1 228 ? -5.139 -27.560 32.115 1.00 42.47 228 THR A O 1
ATOM 1677 N N . GLY A 1 229 ? -6.392 -26.487 33.641 1.00 40.62 229 GLY A N 1
ATOM 1678 C CA . GLY A 1 229 ? -6.088 -25.111 33.227 1.00 40.62 229 GLY A CA 1
ATOM 1679 C C . GLY A 1 229 ? -4.653 -24.661 33.518 1.00 40.62 229 GLY A C 1
ATOM 1680 O O . GLY A 1 229 ? -4.450 -23.576 34.049 1.00 40.62 229 GLY A O 1
ATOM 1681 N N . GLU A 1 230 ? -3.667 -25.488 33.195 1.00 37.12 230 GLU A N 1
ATOM 1682 C CA . GLU A 1 230 ? -2.256 -25.126 33.182 1.00 37.12 230 GLU A CA 1
ATOM 1683 C C . GLU A 1 230 ? -1.830 -24.888 31.735 1.00 37.12 230 GLU A C 1
ATOM 1685 O O . GLU A 1 230 ? -2.015 -25.742 30.863 1.00 37.12 230 GLU A O 1
ATOM 1690 N N . SER A 1 231 ? -1.276 -23.703 31.475 1.00 38.00 231 SER A N 1
ATOM 1691 C CA . SER A 1 231 ? -0.603 -23.408 30.213 1.00 38.00 231 SER A CA 1
ATOM 1692 C C . SER A 1 231 ? 0.510 -24.435 29.988 1.00 38.00 231 SER A C 1
ATOM 1694 O O . SER A 1 231 ? 1.300 -24.666 30.907 1.00 38.00 231 SER A O 1
ATOM 1696 N N . PRO A 1 232 ? 0.627 -25.044 28.795 1.00 37.75 232 PRO A N 1
ATOM 1697 C CA . PRO A 1 232 ? 1.774 -25.883 28.499 1.00 37.75 232 PRO A CA 1
ATOM 1698 C C . PRO A 1 232 ? 3.027 -25.005 28.523 1.00 37.75 232 PRO A C 1
ATOM 1700 O O . PRO A 1 232 ? 3.182 -24.094 27.711 1.00 37.75 232 PRO A O 1
ATOM 1703 N N . THR A 1 233 ? 3.927 -25.266 29.468 1.00 33.47 233 THR A N 1
ATOM 1704 C CA . THR A 1 233 ? 5.295 -24.760 29.396 1.00 33.47 233 THR A CA 1
ATOM 1705 C C . THR A 1 233 ? 5.962 -25.463 28.224 1.00 33.47 233 THR A C 1
ATOM 1707 O O . THR A 1 233 ? 6.183 -26.674 28.270 1.00 33.47 233 THR A O 1
ATOM 1710 N N . VAL A 1 234 ? 6.231 -24.724 27.152 1.00 37.41 234 VAL A N 1
ATOM 1711 C CA . VAL A 1 234 ? 7.075 -25.217 26.067 1.00 37.41 234 VAL A CA 1
ATOM 1712 C C . VAL A 1 234 ? 8.499 -25.226 26.611 1.00 37.41 234 VAL A C 1
ATOM 1714 O O . VAL A 1 234 ? 9.102 -24.171 26.787 1.00 37.41 234 VAL A O 1
ATOM 1717 N N . ASP A 1 235 ? 8.991 -26.409 26.966 1.00 30.64 235 ASP A N 1
ATOM 1718 C CA . ASP A 1 235 ? 10.399 -26.606 27.292 1.00 30.64 235 ASP A CA 1
ATOM 1719 C C . ASP A 1 235 ? 11.174 -26.549 25.967 1.00 30.64 235 ASP A C 1
ATOM 1721 O O . ASP A 1 235 ? 10.895 -27.314 25.038 1.00 30.64 235 ASP A O 1
ATOM 1725 N N . GLU A 1 236 ? 12.096 -25.594 25.836 1.00 39.00 236 GLU A N 1
ATOM 1726 C CA . GLU A 1 236 ? 13.008 -25.526 24.694 1.00 39.00 236 GLU A CA 1
ATOM 1727 C C . GLU A 1 236 ? 14.027 -26.667 24.809 1.00 39.00 236 GLU A C 1
ATOM 1729 O O . GLU A 1 236 ? 15.124 -26.503 25.339 1.00 39.00 236 GLU A O 1
ATOM 1734 N N . GLY A 1 237 ? 13.652 -27.855 24.339 1.00 34.38 237 GLY A N 1
ATOM 1735 C CA . GLY A 1 237 ? 14.531 -29.014 24.384 1.00 34.38 237 GLY A CA 1
ATOM 1736 C C . GLY A 1 237 ? 14.008 -30.213 23.602 1.00 34.38 237 GLY A C 1
ATOM 1737 O O . GLY A 1 237 ? 13.023 -30.832 23.975 1.00 34.38 237 GLY A O 1
ATOM 1738 N N . ASP A 1 238 ? 14.760 -30.563 22.562 1.00 28.89 238 ASP A N 1
ATOM 1739 C CA . ASP A 1 238 ? 14.811 -31.854 21.875 1.00 28.89 238 ASP A CA 1
ATOM 1740 C C . ASP A 1 238 ? 13.715 -32.242 20.865 1.00 28.89 238 ASP A C 1
ATOM 1742 O O . ASP A 1 238 ? 12.592 -32.659 21.149 1.00 28.89 238 ASP A O 1
ATOM 1746 N N . ALA A 1 239 ? 14.163 -32.242 19.608 1.00 38.91 239 ALA A N 1
ATOM 1747 C CA . ALA A 1 239 ? 13.573 -32.954 18.493 1.00 38.91 239 ALA A CA 1
ATOM 1748 C C . ALA A 1 239 ? 13.660 -34.480 18.700 1.00 38.91 239 ALA A C 1
ATOM 1750 O O . ALA A 1 239 ? 14.644 -35.107 18.316 1.00 38.91 239 ALA A O 1
ATOM 1751 N N . ALA A 1 240 ? 12.611 -35.101 19.242 1.00 32.84 240 ALA A N 1
ATOM 1752 C CA . ALA A 1 240 ? 12.318 -36.521 19.026 1.00 32.84 240 ALA A CA 1
ATOM 1753 C C . ALA A 1 240 ? 10.844 -36.829 19.338 1.00 32.84 240 ALA A C 1
ATOM 1755 O O . ALA A 1 240 ? 10.399 -36.772 20.481 1.00 32.84 240 ALA A O 1
ATOM 1756 N N . GLY A 1 241 ? 10.073 -37.165 18.301 1.00 33.88 241 GLY A N 1
ATOM 1757 C CA . GLY A 1 241 ? 8.644 -37.448 18.411 1.00 33.88 241 GLY A CA 1
ATOM 1758 C C . GLY A 1 241 ? 8.317 -38.656 19.294 1.00 33.88 241 GLY A C 1
ATOM 1759 O O . GLY A 1 241 ? 8.941 -39.710 19.186 1.00 33.88 241 GLY A O 1
ATOM 1760 N N . THR A 1 242 ? 7.268 -38.524 20.108 1.00 26.83 242 THR A N 1
ATOM 1761 C CA . THR A 1 242 ? 6.580 -39.657 20.741 1.00 26.83 242 THR A CA 1
ATOM 1762 C C . THR A 1 242 ? 5.072 -39.531 20.515 1.00 26.83 242 THR A C 1
ATOM 1764 O O . THR A 1 242 ? 4.438 -38.566 20.929 1.00 26.83 242 THR A O 1
ATOM 1767 N N . LEU A 1 243 ? 4.512 -40.521 19.815 1.00 30.47 243 LEU A N 1
ATOM 1768 C CA . LEU A 1 243 ? 3.095 -40.666 19.476 1.00 30.47 243 LEU A CA 1
ATOM 1769 C C . LEU A 1 243 ? 2.263 -41.082 20.699 1.00 30.47 243 LEU A C 1
ATOM 1771 O O . LEU A 1 243 ? 2.525 -42.129 21.290 1.00 30.47 243 LEU A O 1
ATOM 1775 N N . VAL A 1 244 ? 1.180 -40.354 20.989 1.00 27.64 244 VAL A N 1
ATOM 1776 C CA . VAL A 1 244 ? 0.097 -40.821 21.872 1.00 27.64 244 VAL A CA 1
ATOM 1777 C C . VAL A 1 244 ? -1.209 -40.892 21.070 1.00 27.64 244 VAL A C 1
ATOM 1779 O O . VAL A 1 244 ? -1.659 -39.908 20.493 1.00 27.64 244 VAL A O 1
ATOM 1782 N N . ARG A 1 245 ? -1.803 -42.092 21.000 1.00 28.44 245 ARG A N 1
ATOM 1783 C CA . ARG A 1 245 ? -3.095 -42.401 20.349 1.00 28.44 245 ARG A CA 1
ATOM 1784 C C . ARG A 1 245 ? -4.262 -42.245 21.334 1.00 28.44 245 ARG A C 1
ATOM 1786 O O . ARG A 1 245 ? -4.180 -42.859 22.391 1.00 28.44 245 ARG A O 1
ATOM 1793 N N . SER A 1 246 ? -5.369 -41.588 20.942 1.00 28.36 246 SER A N 1
ATOM 1794 C CA . SER A 1 246 ? -6.776 -41.937 21.303 1.00 28.36 246 SER A CA 1
ATOM 1795 C C . SER A 1 246 ? -7.814 -40.942 20.723 1.00 28.36 246 SER A C 1
ATOM 1797 O O . SER A 1 246 ? -7.384 -39.921 20.195 1.00 28.36 246 SER A O 1
ATOM 1799 N N . PRO A 1 247 ? -9.146 -41.220 20.705 1.00 33.06 247 PRO A N 1
ATOM 1800 C CA . PRO A 1 247 ? -9.956 -41.046 19.498 1.00 33.06 247 PRO A CA 1
ATOM 1801 C C . PRO A 1 247 ? -11.093 -40.002 19.580 1.00 33.06 247 PRO A C 1
ATOM 1803 O O . PRO A 1 247 ? -11.580 -39.666 20.650 1.00 33.06 247 PRO A O 1
ATOM 1806 N N . LEU A 1 248 ? -11.571 -39.618 18.385 1.00 31.28 248 LEU A N 1
ATOM 1807 C CA . LEU A 1 248 ? -12.940 -39.189 18.036 1.00 31.28 248 LEU A CA 1
ATOM 1808 C C . LEU A 1 248 ? -13.588 -38.049 18.851 1.00 31.28 248 LEU A C 1
ATOM 1810 O O . LEU A 1 248 ? -14.261 -38.316 19.838 1.00 31.28 248 LEU A O 1
ATOM 1814 N N . LEU A 1 249 ? -13.593 -36.828 18.293 1.00 25.50 249 LEU A N 1
ATOM 1815 C CA . LEU A 1 249 ? -14.840 -36.108 17.974 1.00 25.50 249 LEU A CA 1
ATOM 1816 C C . LEU A 1 249 ? -14.581 -34.918 17.029 1.00 25.50 249 LEU A C 1
ATOM 1818 O O . LEU A 1 249 ? -13.622 -34.170 17.176 1.00 25.50 249 LEU A O 1
ATOM 1822 N N . THR A 1 250 ? -15.445 -34.786 16.028 1.00 30.50 250 THR A N 1
ATOM 1823 C CA . THR A 1 250 ? -15.467 -33.745 14.990 1.00 30.50 250 THR A CA 1
ATOM 1824 C C . THR A 1 250 ? -15.921 -32.398 15.560 1.00 30.50 250 THR A C 1
ATOM 1826 O O . THR A 1 250 ? -16.897 -32.407 16.296 1.00 30.50 250 THR A O 1
ATOM 1829 N N . ILE A 1 251 ? -15.308 -31.272 15.155 1.00 29.09 251 ILE A N 1
ATOM 1830 C CA . ILE A 1 251 ? -15.967 -30.015 14.717 1.00 29.09 251 ILE A CA 1
ATOM 1831 C C . ILE A 1 251 ? -14.911 -29.043 14.140 1.00 29.09 251 ILE A C 1
ATOM 1833 O O . ILE A 1 251 ? -13.755 -29.021 14.546 1.00 29.09 251 ILE A O 1
ATOM 1837 N N . LEU A 1 252 ? -15.343 -28.319 13.109 1.00 32.62 252 LEU A N 1
ATOM 1838 C CA . LEU A 1 252 ? -14.622 -27.464 12.164 1.00 32.62 252 LEU A CA 1
ATOM 1839 C C . LEU A 1 252 ? -14.483 -26.023 12.697 1.00 32.62 252 LEU A C 1
ATOM 1841 O O . LEU A 1 252 ? -15.484 -25.489 13.166 1.00 32.62 252 LEU A O 1
ATOM 1845 N N . CYS A 1 253 ? -13.326 -25.360 12.545 1.00 26.88 253 CYS A N 1
ATOM 1846 C CA . CYS A 1 253 ? -13.258 -23.891 12.627 1.00 26.88 253 CYS A CA 1
ATOM 1847 C C . CYS A 1 253 ? -12.090 -23.275 11.827 1.00 26.88 253 CYS A C 1
ATOM 1849 O O . CYS A 1 253 ? -11.002 -23.842 11.759 1.00 26.88 253 CYS A O 1
ATOM 1851 N N . CYS A 1 254 ? -12.367 -22.128 11.196 1.00 25.33 254 CYS A N 1
ATOM 1852 C CA . CYS A 1 254 ? -11.529 -21.372 10.254 1.00 25.33 254 CYS A CA 1
ATOM 1853 C C . CYS A 1 254 ? -10.710 -20.247 10.929 1.00 25.33 254 CYS A C 1
ATOM 1855 O O . CYS A 1 254 ? -11.112 -19.711 11.955 1.00 25.33 254 CYS A O 1
ATOM 1857 N N . PHE A 1 255 ? -9.588 -19.884 10.290 1.00 30.53 255 PHE A N 1
ATOM 1858 C CA . PHE A 1 255 ? -8.575 -18.881 10.676 1.00 30.53 255 PHE A CA 1
ATOM 1859 C C . PHE A 1 255 ? -9.016 -17.416 10.489 1.00 30.53 255 PHE A C 1
ATOM 1861 O O . PHE A 1 255 ? -9.545 -17.110 9.422 1.00 30.53 255 PHE A O 1
ATOM 1868 N N . VAL A 1 256 ? -8.688 -16.509 11.431 1.00 29.25 256 VAL A N 1
ATOM 1869 C CA . VAL A 1 256 ? -8.748 -15.029 11.273 1.00 29.25 256 VAL A CA 1
ATOM 1870 C C . VAL A 1 256 ? -7.710 -14.341 12.199 1.00 29.25 256 VAL A C 1
ATOM 1872 O O . VAL A 1 256 ? -7.475 -14.823 13.306 1.00 29.25 256 VAL A O 1
ATOM 1875 N N . THR A 1 257 ? -7.067 -13.250 11.746 1.00 29.66 257 THR A N 1
ATOM 1876 C CA . THR A 1 257 ? -6.150 -12.382 12.543 1.00 29.66 257 THR A CA 1
ATOM 1877 C C . THR A 1 257 ? -6.986 -11.299 13.243 1.00 29.66 257 THR A C 1
ATOM 1879 O O . THR A 1 257 ? -8.150 -11.191 12.915 1.00 29.66 257 THR A O 1
ATOM 1882 N N . LEU A 1 258 ? -6.517 -10.535 14.241 1.00 36.59 258 LEU A N 1
ATOM 1883 C CA . LEU A 1 258 ? -7.408 -9.614 14.980 1.00 36.59 258 LEU A CA 1
ATOM 1884 C C . LEU A 1 258 ? -6.658 -8.462 15.677 1.00 36.59 258 LEU A C 1
ATOM 1886 O O . LEU A 1 258 ? -5.601 -8.685 16.262 1.00 36.59 258 LEU A O 1
ATOM 1890 N N . LEU A 1 259 ? -7.217 -7.248 15.649 1.00 28.92 259 LEU A N 1
ATOM 1891 C CA . LEU A 1 259 ? -6.732 -6.040 16.328 1.00 28.92 259 LEU A CA 1
ATOM 1892 C C . LEU A 1 259 ? -7.820 -5.500 17.279 1.00 28.92 259 LEU A C 1
ATOM 1894 O O . LEU A 1 259 ? -8.946 -5.240 16.865 1.00 28.92 259 LEU A O 1
ATOM 1898 N N . MET A 1 260 ? -7.504 -5.328 18.563 1.00 25.42 260 MET A N 1
ATOM 1899 C CA . MET A 1 260 ? -8.437 -4.776 19.557 1.00 25.42 260 MET A CA 1
ATOM 1900 C C . MET A 1 260 ? -8.508 -3.243 19.467 1.00 25.42 260 MET A C 1
ATOM 1902 O O . MET A 1 260 ? -7.473 -2.577 19.448 1.00 25.42 260 MET A O 1
ATOM 1906 N N . VAL A 1 261 ? -9.720 -2.679 19.484 1.00 29.48 261 VAL A N 1
ATOM 1907 C CA . VAL A 1 261 ? -9.961 -1.237 19.677 1.00 29.48 261 VAL A CA 1
ATOM 1908 C C . VAL A 1 261 ? -10.912 -1.059 20.861 1.00 29.48 261 VAL A C 1
ATOM 1910 O O . VAL A 1 261 ? -12.005 -1.619 20.865 1.00 29.48 261 VAL A O 1
ATOM 1913 N N . ASN A 1 262 ? -10.493 -0.284 21.867 1.00 25.78 262 ASN A N 1
ATOM 1914 C CA . ASN A 1 262 ? -11.346 0.113 22.990 1.00 25.78 262 ASN A CA 1
ATOM 1915 C C . ASN A 1 262 ? -12.276 1.251 22.558 1.00 25.78 262 ASN A C 1
ATOM 1917 O O . ASN A 1 262 ? -11.804 2.296 22.108 1.00 25.78 262 ASN A O 1
ATOM 1921 N N . VAL A 1 263 ? -13.581 1.065 22.745 1.00 30.55 263 VAL A N 1
ATOM 1922 C CA . VAL A 1 263 ? -14.593 2.111 22.568 1.00 30.55 263 VAL A CA 1
ATOM 1923 C C . VAL A 1 263 ? -15.019 2.590 23.955 1.00 30.55 263 VAL A C 1
ATOM 1925 O O . VAL A 1 263 ? -15.438 1.790 24.785 1.00 30.55 263 VAL A O 1
ATOM 1928 N N . SER A 1 264 ? -14.870 3.890 24.218 1.00 26.77 264 SER A N 1
ATOM 1929 C CA . SER A 1 264 ? -15.447 4.552 25.394 1.00 26.77 264 SER A CA 1
ATOM 1930 C C . SER A 1 264 ? -16.899 4.908 25.098 1.00 26.77 264 SER A C 1
ATOM 1932 O O . SER A 1 264 ? -17.176 5.480 24.044 1.00 26.77 264 SER A O 1
ATOM 1934 N N . ALA A 1 265 ? -17.792 4.603 26.038 1.00 33.34 265 ALA A N 1
ATOM 1935 C CA . ALA A 1 265 ? -19.197 4.989 25.991 1.00 33.34 265 ALA A CA 1
ATOM 1936 C C . ALA A 1 265 ? -19.366 6.520 25.979 1.00 33.34 265 ALA A C 1
ATOM 1938 O O . ALA A 1 265 ? -18.561 7.246 26.576 1.00 33.34 265 ALA A O 1
ATOM 1939 N N . ALA A 1 266 ? -20.415 6.977 25.293 1.00 33.09 266 ALA A N 1
ATOM 1940 C CA . ALA A 1 266 ? -20.990 8.315 25.398 1.00 33.09 266 ALA A CA 1
ATOM 1941 C C . ALA A 1 266 ? -22.314 8.226 26.163 1.00 33.09 266 ALA A C 1
ATOM 1943 O O . ALA A 1 266 ? -23.036 7.228 25.941 1.00 33.09 266 ALA A O 1
#

Foldseek 3Di:
DPWDAFADEADADAAKDFDAQADDPQQLQAADDDPDPSTDTPDIDGHHDHDPPPPPPPDPFDQDDPVQNDDDPPEDEPEEFEFEQVCLATPSDFDPDQPQEPEEAEAQHKYKYFYAYPASGWFWKAKPPWWKQFAFWDDPDPVLRVVSCVSQVNDHRDTTRIGIHYNSTTTIIMTHRHADFAWMKIAGPPVVSVVRGRMGIYGYDDHGPPDPPPPPDPPPPDPDDDPDPDDDDPDPDDDDDDDDDDDDDDDDDDDDGYDYDDDDDD

Nearest PDB structures (foldseek):
  4q89-assembly2_B  TM=6.610E-01  e=3.737E-09  Bacillus subtilis subsp. subtilis str. 168
  4q8b-assembly1_A  TM=6.511E-01  e=9.579E-09  Bacillus subtilis subsp. subtilis str. 168
  6the-assembly1_A  TM=7.947E-01  e=6.620E-07  Bradyrhizobium sp. ORS 375
  2dv6-assembly1_D  TM=6.943E-01  e=4.613E-06  Hyphomicrobium denitrificans
  6hbe-assembly1_A  TM=5.986E-01  e=4.613E-06  Thermus scotoductus SA-01

Mean predicted aligned error: 13.29 Å

InterPro domains:
  IPR002355 Multicopper oxidase, copper-binding site [PS00080] (187-198)
  IPR008972 Cupredoxin [G3DSA:2.60.40.420] (71-217)
  IPR008972 Cupredoxin [SSF49503] (83-209)
  IPR011706 Multicopper oxidase, C-terminal [PF07731] (85-205)